Protein 2BL8 (pdb70)

Organism: Enterococcus faecium (NCBI:txid1352)

Structure (mmCIF, N/CA/C/O backbone):
data_2BL8
#
_entry.id   2BL8
#
_cell.length_a   116.330
_cell.length_b   42.370
_cell.length_c   66.240
_cell.angle_alpha   90.00
_cell.angle_beta   111.30
_cell.angle_gamma   90.00
#
_symmetry.space_group_name_H-M   'C 1 2 1'
#
loop_
_entity.id
_entity.type
_entity.pdbx_description
1 polymer 'ENTEROCINE A IMMUNITY PROTEIN'
2 non-polymer 'CITRATE ANION'
3 water water
#
loop_
_atom_site.group_PDB
_atom_site.id
_atom_site.type_symbol
_atom_site.label_atom_id
_atom_site.label_alt_id
_atom_site.label_comp_id
_atom_site.label_asym_id
_atom_site.label_entity_id
_atom_site.label_seq_id
_atom_site.pdbx_PDB_ins_code
_atom_site.Cartn_x
_atom_site.Cartn_y
_atom_site.Cartn_z
_atom_site.occupancy
_atom_site.B_iso_or_equiv
_atom_site.auth_seq_id
_atom_site.auth_comp_id
_atom_site.auth_asym_id
_atom_site.auth_atom_id
_atom_site.pdbx_PDB_model_num
ATOM 1 N N . ASN A 1 4 ? 36.080 11.662 1.066 1.00 31.86 4 ASN A N 1
ATOM 2 C CA . ASN A 1 4 ? 36.458 10.376 1.729 1.00 27.29 4 ASN A CA 1
ATOM 3 C C . ASN A 1 4 ? 37.145 10.644 3.068 1.00 25.67 4 ASN A C 1
ATOM 4 O O . ASN A 1 4 ? 38.183 11.306 3.118 1.00 23.06 4 ASN A O 1
ATOM 9 N N . ALA A 1 5 ? 36.561 10.125 4.147 1.00 24.14 5 ALA A N 1
ATOM 10 C CA . ALA A 1 5 ? 37.095 10.321 5.496 1.00 22.83 5 ALA A CA 1
ATOM 11 C C . ALA A 1 5 ? 38.548 9.880 5.664 1.00 22.16 5 ALA A C 1
ATOM 12 O O . ALA A 1 5 ? 39.373 10.638 6.183 1.00 21.57 5 ALA A O 1
ATOM 14 N N . LYS A 1 6 ? 38.866 8.660 5.240 1.00 20.54 6 LYS A N 1
ATOM 15 C CA . LYS A 1 6 ? 40.239 8.171 5.362 1.00 20.89 6 LYS A CA 1
ATOM 16 C C . LYS A 1 6 ? 41.214 9.127 4.689 1.00 18.25 6 LYS A C 1
ATOM 17 O O . LYS A 1 6 ? 42.298 9.396 5.209 1.00 18.22 6 LYS A O 1
ATOM 23 N N . GLN A 1 7 ? 40.830 9.626 3.522 1.00 18.97 7 GLN A N 1
ATOM 24 C CA . GLN A 1 7 ? 41.678 10.533 2.766 1.00 19.42 7 GLN A CA 1
ATOM 25 C C . GLN A 1 7 ? 41.948 11.826 3.521 1.00 17.31 7 GLN A C 1
ATOM 26 O O . GLN A 1 7 ? 43.089 12.278 3.602 1.00 16.82 7 GLN A O 1
ATOM 32 N N . ILE A 1 8 ? 40.896 12.418 4.074 1.00 17.46 8 ILE A N 1
ATOM 33 C CA . ILE A 1 8 ? 41.058 13.663 4.812 1.00 16.56 8 ILE A CA 1
ATOM 34 C C . ILE A 1 8 ? 41.911 13.470 6.063 1.00 16.31 8 ILE A C 1
ATOM 35 O O . ILE A 1 8 ? 42.790 14.280 6.347 1.00 17.18 8 ILE A O 1
ATOM 40 N N . VAL A 1 9 ? 41.666 12.391 6.800 1.00 16.61 9 VAL A N 1
ATOM 41 C CA . VAL A 1 9 ? 42.438 12.111 8.007 1.00 16.34 9 VAL A CA 1
ATOM 42 C C . VAL A 1 9 ? 43.899 11.896 7.639 1.00 16.24 9 VAL A C 1
ATOM 43 O O . VAL A 1 9 ? 44.797 12.421 8.298 1.00 16.42 9 VAL A O 1
ATOM 47 N N . HIS A 1 10 ? 44.128 11.117 6.585 1.00 16.79 10 HIS A N 1
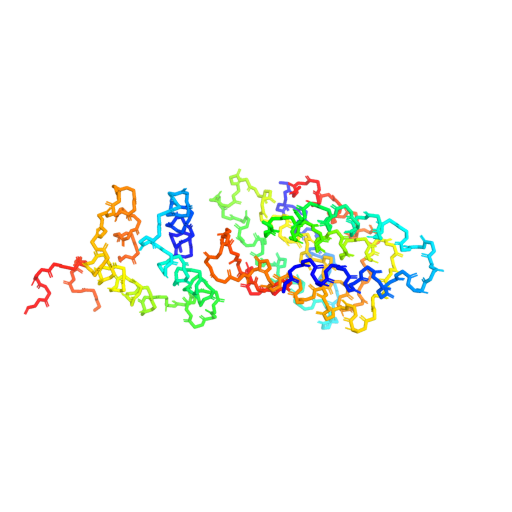ATOM 48 C CA . HIS A 1 10 ? 45.481 10.832 6.120 1.00 18.47 10 HIS A CA 1
ATOM 49 C C . HIS A 1 10 ? 46.168 12.135 5.721 1.00 18.29 10 HIS A C 1
ATOM 50 O O . HIS A 1 10 ? 47.321 12.369 6.078 1.00 18.52 10 HIS A O 1
ATOM 57 N N . GLU A 1 11 ? 45.454 12.989 4.996 1.00 17.18 11 GLU A N 1
ATOM 58 C CA . GLU A 1 11 ? 46.021 14.262 4.561 1.00 18.00 11 GLU A CA 1
ATOM 59 C C . GLU A 1 11 ? 46.312 15.205 5.726 1.00 18.03 11 GLU A C 1
ATOM 60 O O . GLU A 1 11 ? 47.336 15.888 5.736 1.00 17.93 11 GLU A O 1
ATOM 66 N N . LEU A 1 12 ? 45.419 15.237 6.708 1.00 17.95 12 LEU A N 1
ATOM 67 C CA . LEU A 1 12 ? 45.611 16.105 7.865 1.00 16.84 12 LEU A CA 1
ATOM 68 C C . LEU A 1 12 ? 46.812 15.603 8.669 1.00 17.89 12 LEU A C 1
ATOM 69 O O . LEU A 1 12 ? 47.642 16.393 9.124 1.00 18.84 12 LEU A O 1
ATOM 74 N N . TYR A 1 13 ? 46.911 14.286 8.821 1.00 17.87 13 TYR A N 1
ATOM 75 C CA . TYR A 1 13 ? 48.013 13.683 9.564 1.00 17.94 13 TYR A CA 1
ATOM 76 C C . TYR A 1 13 ? 49.345 14.039 8.913 1.00 18.03 13 TYR A C 1
ATOM 77 O O . TYR A 1 13 ? 50.266 14.516 9.576 1.00 19.07 13 TYR A O 1
ATOM 86 N N . ASN A 1 14 ? 49.441 13.791 7.610 1.00 18.79 14 ASN A N 1
ATOM 87 C CA . ASN A 1 14 ? 50.666 14.064 6.868 1.00 20.70 14 ASN A CA 1
ATOM 88 C C . ASN A 1 14 ? 51.061 15.529 6.874 1.00 20.62 14 ASN A C 1
ATOM 89 O O . ASN A 1 14 ? 52.240 15.855 7.001 1.00 21.34 14 ASN A O 1
ATOM 94 N N . ASP A 1 15 ? 50.084 16.420 6.744 1.00 19.87 15 ASP A N 1
ATOM 95 C CA . ASP A 1 15 ? 50.391 17.846 6.730 1.00 18.76 15 ASP A CA 1
ATOM 96 C C . ASP A 1 15 ? 50.970 18.302 8.067 1.00 19.05 15 ASP A C 1
ATOM 97 O O . ASP A 1 15 ? 51.917 19.087 8.111 1.00 21.61 15 ASP A O 1
ATOM 102 N N . ILE A 1 16 ? 50.393 17.807 9.155 1.00 18.84 16 ILE A N 1
ATOM 103 C CA . ILE A 1 16 ? 50.850 18.164 10.493 1.00 18.08 16 ILE A CA 1
ATOM 104 C C . ILE A 1 16 ? 52.179 17.491 10.824 1.00 20.14 16 ILE A C 1
ATOM 105 O O . ILE A 1 16 ? 53.079 18.115 11.397 1.00 20.37 16 ILE A O 1
ATOM 110 N N . SER A 1 17 ? 52.300 16.220 10.451 1.00 19.11 17 SER A N 1
ATOM 111 C CA . SER A 1 17 ? 53.501 15.444 10.733 1.00 21.87 17 SER A CA 1
ATOM 112 C C . SER A 1 17 ? 54.774 16.032 10.137 1.00 22.80 17 SER A C 1
ATOM 113 O O . SER A 1 17 ? 55.846 15.929 10.736 1.00 26.25 17 SER A O 1
ATOM 116 N N . ILE A 1 18 ? 54.661 16.636 8.959 1.00 23.81 18 ILE A 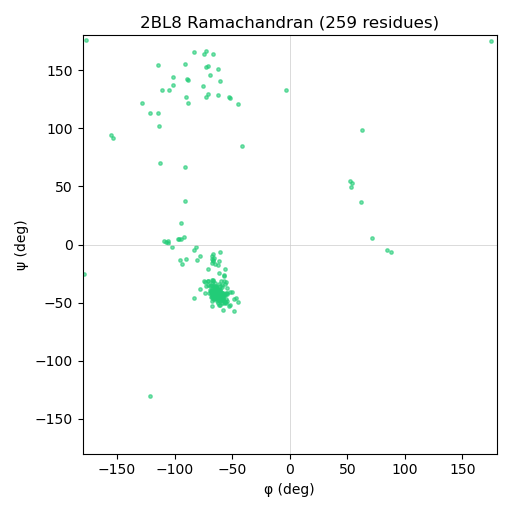N 1
ATOM 117 C CA . ILE A 1 18 ? 55.818 17.230 8.291 1.00 28.08 18 ILE A CA 1
ATOM 118 C C . ILE A 1 18 ? 56.452 18.312 9.154 1.00 29.97 18 ILE A C 1
ATOM 119 O O . ILE A 1 18 ? 57.664 18.532 9.101 1.00 30.11 18 ILE A O 1
ATOM 124 N N . SER A 1 19 ? 55.626 18.987 9.946 1.00 31.86 19 SER A N 1
ATOM 125 C CA . SER A 1 19 ? 56.103 20.034 10.837 1.00 35.54 19 SER A CA 1
ATOM 126 C C . SER A 1 19 ? 56.428 19.392 12.176 1.00 36.95 19 SER A C 1
ATOM 127 O O . SER A 1 19 ? 55.764 19.653 13.179 1.00 38.39 19 SER A O 1
ATOM 130 N N . LYS A 1 20 ? 57.449 18.540 12.168 1.00 37.89 20 LYS A N 1
ATOM 131 C CA . LYS A 1 20 ? 57.899 17.822 13.354 1.00 38.55 20 LYS A CA 1
ATOM 132 C C . LYS A 1 20 ? 57.909 18.693 14.605 1.00 38.49 20 LYS A C 1
ATOM 133 O O . LYS A 1 20 ? 58.937 19.259 14.974 1.00 38.44 20 LYS A O 1
ATOM 139 N N . ASP A 1 21 ? 56.754 18.784 15.257 1.00 38.16 21 ASP A N 1
ATOM 140 C CA . ASP A 1 21 ? 56.598 19.578 16.470 1.00 38.11 21 ASP A CA 1
ATOM 141 C C . ASP A 1 21 ? 55.954 18.696 17.539 1.00 38.31 21 ASP A C 1
ATOM 142 O O . ASP A 1 21 ? 54.855 18.175 17.344 1.00 38.37 21 ASP A O 1
ATOM 147 N N . PRO A 1 22 ? 56.625 18.525 18.688 1.00 38.31 22 PRO A N 1
ATOM 148 C CA . PRO A 1 22 ? 56.108 17.698 19.784 1.00 37.89 22 PRO A CA 1
ATOM 149 C C . PRO A 1 22 ? 54.733 18.098 20.319 1.00 37.08 22 PRO A C 1
ATOM 150 O O . PRO A 1 22 ? 54.007 17.259 20.853 1.00 37.80 22 PRO A O 1
ATOM 154 N N . LYS A 1 23 ? 54.373 19.369 20.177 1.00 35.52 23 LYS A N 1
ATOM 155 C CA . LYS A 1 23 ? 53.081 19.842 20.668 1.00 34.63 23 LYS A CA 1
ATOM 156 C C . LYS A 1 23 ? 51.915 19.253 19.873 1.00 33.37 23 LYS A C 1
ATOM 157 O O . LYS A 1 23 ? 50.754 19.398 20.257 1.00 31.92 23 LYS A O 1
ATOM 163 N N . TYR A 1 24 ? 52.233 18.594 18.764 1.00 31.61 24 TYR A N 1
ATOM 164 C CA . TYR A 1 24 ? 51.220 17.972 17.913 1.00 30.66 24 TYR A CA 1
ATOM 165 C C . TYR A 1 24 ? 51.267 16.452 18.042 1.00 29.68 24 TYR A C 1
ATOM 166 O O . TYR A 1 24 ? 50.522 15.746 17.368 1.00 27.52 24 TYR A O 1
ATOM 175 N N . SER A 1 25 ? 52.145 15.952 18.907 1.00 27.98 25 SER A N 1
ATOM 176 C CA . SER A 1 25 ? 52.296 14.512 19.099 1.00 28.56 25 SER A CA 1
ATOM 177 C C . SER A 1 25 ? 50.994 13.805 19.457 1.00 27.50 25 SER A C 1
ATOM 178 O O . SER A 1 25 ? 50.672 12.765 18.884 1.00 27.49 25 SER A O 1
ATOM 181 N N . ASP A 1 26 ? 50.251 14.364 20.408 1.00 26.39 26 ASP A N 1
ATOM 182 C CA . ASP A 1 26 ? 48.993 13.764 20.830 1.00 26.72 26 ASP A CA 1
ATOM 183 C C . ASP A 1 26 ? 47.977 13.752 19.696 1.00 24.53 26 ASP A C 1
ATOM 184 O O . ASP A 1 26 ? 47.293 12.753 19.476 1.00 24.00 26 ASP A O 1
ATOM 189 N N . ILE A 1 27 ? 47.885 14.869 18.982 1.00 20.67 27 ILE A N 1
ATOM 190 C CA . ILE A 1 27 ? 46.960 14.996 17.861 1.00 18.92 27 ILE A CA 1
ATOM 191 C C . ILE A 1 27 ? 47.264 13.960 16.779 1.00 19.38 27 ILE A C 1
ATOM 192 O O . ILE A 1 27 ? 46.353 13.347 16.222 1.00 19.40 27 ILE A O 1
ATOM 197 N N . LEU A 1 28 ? 48.543 13.759 16.482 1.00 18.73 28 LEU A N 1
ATOM 198 C CA . LEU A 1 28 ? 48.925 12.786 15.465 1.00 18.18 28 LEU A CA 1
ATOM 199 C C . LEU A 1 28 ? 48.557 11.371 15.910 1.00 19.61 28 LEU A C 1
ATOM 200 O O . LEU A 1 28 ? 48.114 10.552 15.104 1.00 19.59 28 LEU A O 1
ATOM 205 N N . GLU A 1 29 ? 48.739 11.089 17.196 1.00 19.63 29 GLU A N 1
ATOM 206 C CA . GLU A 1 29 ? 48.422 9.774 17.738 1.00 21.40 29 GLU A CA 1
ATOM 207 C C . GLU A 1 29 ? 46.932 9.489 17.583 1.00 21.30 29 GLU A C 1
ATOM 208 O O . GLU A 1 29 ? 46.533 8.386 17.207 1.00 20.57 29 GLU A O 1
ATOM 214 N N . VAL A 1 30 ? 46.110 10.492 17.872 1.00 19.79 30 VAL A N 1
ATOM 215 C CA . VAL A 1 30 ? 44.667 10.340 17.752 1.00 19.10 30 VAL A CA 1
ATOM 216 C C . VAL A 1 30 ? 44.268 10.161 16.290 1.00 18.40 30 VAL A C 1
ATOM 217 O O . VAL A 1 30 ? 43.444 9.307 15.965 1.00 19.14 30 VAL A O 1
ATOM 221 N N . LEU A 1 31 ? 44.849 10.965 15.406 1.00 16.80 31 LEU A N 1
ATOM 222 C CA . LEU A 1 31 ? 44.540 10.847 13.987 1.00 14.92 31 LEU A CA 1
ATOM 223 C C . LEU A 1 31 ? 44.889 9.443 13.505 1.00 17.68 31 LEU A C 1
ATOM 224 O O . LEU A 1 31 ? 44.141 8.835 12.736 1.00 16.83 31 LEU A O 1
ATOM 229 N N . GLN A 1 32 ? 46.026 8.932 13.967 1.00 16.89 32 GLN A N 1
ATOM 230 C CA . GLN A 1 32 ? 46.469 7.599 13.588 1.00 18.28 32 GLN A CA 1
ATOM 231 C C . GLN A 1 32 ? 45.423 6.569 13.991 1.00 19.03 32 GLN A C 1
ATOM 232 O O . GLN A 1 32 ? 45.015 5.738 13.182 1.00 20.35 32 GLN A O 1
ATOM 238 N N . LYS A 1 33 ? 44.999 6.640 15.250 1.00 18.74 33 LYS A N 1
ATOM 239 C CA . LYS A 1 33 ? 44.005 5.729 15.805 1.00 20.89 33 LYS A CA 1
ATOM 240 C C . LYS A 1 33 ? 42.699 5.770 15.020 1.00 21.45 33 LYS A C 1
ATOM 241 O O . LYS A 1 33 ? 42.101 4.731 14.737 1.00 20.77 33 LYS A O 1
ATOM 247 N N . VAL A 1 34 ? 42.255 6.974 14.675 1.00 18.53 34 VAL A N 1
ATOM 248 C CA . VAL A 1 34 ? 41.016 7.140 13.923 1.00 18.33 34 VAL A CA 1
ATOM 249 C C . VAL A 1 34 ? 41.130 6.531 12.525 1.00 18.34 34 VAL A C 1
ATOM 250 O O . VAL A 1 34 ? 40.207 5.861 12.055 1.00 18.07 34 VAL A O 1
ATOM 254 N N . TYR A 1 35 ? 42.266 6.762 11.872 1.00 17.24 35 TYR A N 1
ATOM 255 C CA . TYR A 1 35 ? 42.511 6.241 10.529 1.00 19.84 35 TYR A CA 1
ATOM 256 C C . TYR A 1 35 ? 42.353 4.726 10.500 1.00 20.31 35 TYR A C 1
ATOM 257 O O . TYR A 1 35 ? 41.664 4.182 9.637 1.00 20.95 35 TYR A O 1
ATOM 266 N N . LEU A 1 36 ? 43.006 4.050 11.439 1.00 22.05 36 LEU A N 1
ATOM 267 C CA . LEU A 1 36 ? 42.928 2.595 11.517 1.00 23.08 36 LEU A CA 1
ATOM 268 C C . LEU A 1 36 ? 41.481 2.127 11.685 1.00 24.61 36 LEU A C 1
ATOM 269 O O . LEU A 1 36 ? 41.060 1.152 11.055 1.00 23.34 36 LEU A O 1
ATOM 274 N N . LYS A 1 37 ? 40.718 2.821 12.527 1.00 23.36 37 LYS A N 1
ATOM 275 C CA . LYS A 1 37 ? 39.319 2.462 12.745 1.00 25.09 37 LYS A CA 1
ATOM 276 C C . LYS A 1 37 ? 38.488 2.633 11.479 1.00 25.62 37 LYS A C 1
ATOM 277 O O . LYS A 1 37 ? 37.603 1.823 11.197 1.00 27.19 37 LYS A O 1
ATOM 283 N N . LEU A 1 38 ? 38.775 3.686 10.719 1.00 23.62 38 LEU A N 1
ATOM 284 C CA . LEU A 1 38 ? 38.047 3.962 9.485 1.00 25.28 38 LEU A CA 1
ATOM 285 C C . LEU A 1 38 ? 38.293 2.914 8.400 1.00 26.34 38 LEU A C 1
ATOM 286 O O . LEU A 1 38 ? 37.579 2.875 7.402 1.00 27.69 38 LEU A O 1
ATOM 291 N N . GLU A 1 39 ? 39.302 2.070 8.593 1.00 27.10 39 GLU A N 1
ATOM 292 C CA . GLU A 1 39 ? 39.605 1.026 7.616 1.00 29.08 39 GLU A CA 1
ATOM 293 C C . GLU A 1 39 ? 38.858 -0.262 7.952 1.00 30.72 39 GLU A C 1
ATOM 294 O O . GLU A 1 39 ? 38.977 -1.262 7.240 1.00 32.11 39 GLU A O 1
ATOM 300 N N . PRO A 1 47 ? 30.767 5.769 10.996 1.00 28.12 47 PRO A N 1
ATOM 301 C CA . PRO A 1 47 ? 31.938 6.651 10.983 1.00 26.26 47 PRO A CA 1
ATOM 302 C C . PRO A 1 47 ? 31.631 8.079 11.421 1.00 24.59 47 PRO A C 1
ATOM 303 O O . PRO A 1 47 ? 32.518 8.789 11.890 1.00 24.38 47 PRO A O 1
ATOM 307 N N . SER A 1 48 ? 30.381 8.504 11.263 1.00 21.90 48 SER A N 1
ATOM 308 C CA . SER A 1 48 ? 30.009 9.865 11.645 1.00 19.22 48 SER A CA 1
ATOM 309 C C . SER A 1 48 ? 30.278 10.152 13.118 1.00 19.07 48 SER A C 1
ATOM 310 O O . SER A 1 48 ? 30.807 11.205 13.462 1.00 18.78 48 SER A O 1
ATOM 313 N N . PRO A 1 49 ? 29.910 9.219 14.013 1.00 18.93 49 PRO A N 1
ATOM 314 C CA . PRO A 1 49 ? 30.146 9.437 15.444 1.00 18.65 49 PRO A CA 1
ATOM 315 C C . PRO A 1 49 ? 31.636 9.583 15.758 1.00 18.18 49 PRO A C 1
ATOM 316 O O . PRO A 1 49 ? 32.040 10.439 16.553 1.00 18.47 49 PRO A O 1
ATOM 320 N N . LEU A 1 50 ? 32.448 8.744 15.125 1.00 16.81 50 LEU A N 1
ATOM 321 C CA . LEU A 1 50 ? 33.887 8.770 15.341 1.00 16.62 50 LEU A CA 1
ATOM 322 C C . LEU A 1 50 ? 34.456 10.088 14.839 1.00 16.58 50 LEU A C 1
ATOM 323 O O . LEU A 1 50 ? 35.274 10.718 15.507 1.00 16.58 50 LEU A O 1
ATOM 328 N N . ILE A 1 51 ? 34.013 10.493 13.657 1.00 16.22 51 ILE A N 1
ATOM 329 C CA . ILE A 1 51 ? 34.470 11.740 13.062 1.00 15.64 51 ILE A CA 1
ATOM 330 C C . ILE A 1 51 ? 34.150 12.918 13.975 1.00 14.00 51 ILE A C 1
ATOM 331 O O . ILE A 1 51 ? 35.002 13.775 14.209 1.00 15.17 51 ILE A O 1
ATOM 336 N N . ASN A 1 52 ? 32.929 12.964 14.500 1.00 14.75 52 ASN A N 1
ATOM 337 C CA . ASN A 1 52 ? 32.559 14.076 15.365 1.00 14.94 52 ASN A CA 1
ATOM 338 C C . ASN A 1 52 ? 33.373 14.098 16.652 1.00 16.11 52 ASN A C 1
ATOM 339 O O . ASN A 1 52 ? 33.757 15.168 17.130 1.00 16.00 52 ASN A O 1
ATOM 344 N N . ARG A 1 53 ? 33.639 12.924 17.219 1.00 16.54 53 ARG A N 1
ATOM 345 C CA . ARG A 1 53 ? 34.440 12.853 18.433 1.00 16.93 53 ARG A CA 1
ATOM 346 C C . ARG A 1 53 ? 35.832 13.404 18.134 1.00 15.46 53 ARG A C 1
ATOM 347 O O . ARG A 1 53 ? 36.440 14.084 18.965 1.00 16.11 53 ARG A O 1
ATOM 355 N N . LEU A 1 54 ? 36.329 13.105 16.941 1.00 14.45 54 LEU A N 1
ATOM 356 C CA . LEU A 1 54 ? 37.648 13.564 16.531 1.00 13.25 54 LEU A CA 1
ATOM 357 C C . LEU A 1 54 ? 37.683 15.079 16.408 1.00 13.61 54 LEU A C 1
ATOM 358 O O . LEU A 1 54 ? 38.613 15.725 16.894 1.00 14.58 54 LEU A O 1
ATOM 363 N N . VAL A 1 55 ? 36.669 15.649 15.767 1.00 13.12 55 VAL A N 1
ATOM 364 C CA . VAL A 1 55 ? 36.627 17.100 15.594 1.00 13.73 55 VAL A CA 1
ATOM 365 C C . VAL A 1 55 ? 36.512 17.798 16.950 1.00 13.99 55 VAL A C 1
ATOM 366 O O . VAL A 1 55 ? 37.181 18.806 17.195 1.00 14.69 55 VAL A O 1
ATOM 370 N N . ASN A 1 56 ? 35.676 17.261 17.835 1.00 13.67 56 ASN A N 1
ATOM 371 C CA . ASN A 1 56 ? 35.528 17.826 19.182 1.00 14.32 56 ASN A CA 1
ATOM 372 C C . ASN A 1 56 ? 36.917 17.903 19.825 1.00 13.94 56 ASN A C 1
ATOM 373 O O . ASN A 1 56 ? 37.305 18.921 20.404 1.00 14.47 56 ASN A O 1
ATOM 378 N N . TYR A 1 57 ? 37.648 16.796 19.744 1.00 13.33 57 TYR A N 1
ATOM 379 C CA . TYR A 1 57 ? 38.985 16.703 20.318 1.00 15.81 57 TYR A CA 1
ATOM 380 C C . TYR A 1 57 ? 39.964 17.715 19.718 1.00 15.78 57 TYR A C 1
ATOM 381 O O . TYR A 1 57 ? 40.715 18.374 20.441 1.00 16.04 57 TYR A O 1
ATOM 390 N N . LEU A 1 58 ? 39.954 17.842 18.396 1.00 14.62 58 LEU A N 1
ATOM 391 C CA . LEU A 1 58 ? 40.873 18.759 17.735 1.00 13.55 58 LEU A CA 1
ATOM 392 C C . LEU A 1 58 ? 40.710 20.198 18.216 1.00 14.40 58 LEU A C 1
ATOM 393 O O . LEU A 1 58 ? 41.697 20.865 18.533 1.00 15.74 58 LEU A O 1
ATOM 398 N N . TYR A 1 59 ? 39.476 20.679 18.284 1.00 14.59 59 TYR A N 1
ATOM 399 C CA . TYR A 1 59 ? 39.259 22.053 18.726 1.00 14.94 59 TYR A CA 1
ATOM 400 C C . TYR A 1 59 ? 39.491 22.225 20.218 1.00 16.55 59 TYR A C 1
ATOM 401 O O . TYR A 1 59 ? 39.984 23.263 20.656 1.00 17.23 59 TYR A O 1
ATOM 410 N N . PHE A 1 60 ? 39.137 21.211 21.001 1.00 16.85 60 PHE A N 1
ATOM 411 C CA . PHE A 1 60 ? 39.351 21.284 22.437 1.00 18.22 60 PHE A CA 1
ATOM 412 C C . PHE A 1 60 ? 40.852 21.322 22.716 1.00 19.69 60 PHE A C 1
ATOM 413 O O . PHE A 1 60 ? 41.335 22.138 23.502 1.00 18.88 60 PHE A O 1
ATOM 421 N N . THR A 1 61 ? 41.584 20.425 22.067 1.00 18.66 61 THR A N 1
ATOM 422 C CA . THR A 1 61 ? 43.026 20.337 22.249 1.00 20.38 61 THR A CA 1
ATOM 423 C C . THR A 1 61 ? 43.714 21.619 21.800 1.00 21.58 61 THR A C 1
ATOM 424 O O . THR A 1 61 ? 44.629 22.102 22.458 1.00 21.59 61 THR A O 1
ATOM 428 N N . ALA A 1 62 ? 43.265 22.157 20.673 1.00 20.87 62 ALA A N 1
ATOM 429 C CA . ALA A 1 62 ? 43.830 23.381 20.123 1.00 22.01 62 ALA A CA 1
ATOM 430 C C . ALA A 1 62 ? 43.682 24.526 21.115 1.00 22.72 62 ALA A C 1
ATOM 431 O O . ALA A 1 62 ? 44.617 25.292 21.334 1.00 23.45 62 ALA A O 1
ATOM 433 N N . TYR A 1 63 ? 42.507 24.638 21.721 1.00 24.02 63 TYR A N 1
ATOM 434 C CA . TYR A 1 63 ? 42.271 25.703 22.686 1.00 26.07 63 TYR A CA 1
ATOM 435 C C . TYR A 1 63 ? 43.103 25.512 23.952 1.00 27.55 63 TYR A C 1
ATOM 436 O O . TYR A 1 63 ? 43.820 26.414 24.383 1.00 28.86 63 TYR A O 1
ATOM 445 N N . THR A 1 64 ? 43.001 24.328 24.544 1.00 27.73 64 THR A N 1
ATOM 446 C CA . THR A 1 64 ? 43.722 24.017 25.770 1.00 28.59 64 THR A CA 1
ATOM 447 C C . THR A 1 64 ? 45.240 24.112 25.635 1.00 29.00 64 THR A C 1
ATOM 448 O O . THR A 1 64 ? 45.920 24.579 26.552 1.00 29.61 64 THR A O 1
ATOM 452 N N . ASN A 1 65 ? 45.769 23.670 24.499 1.00 28.98 65 ASN A N 1
ATOM 453 C CA . ASN A 1 65 ? 47.209 23.704 24.263 1.00 30.12 65 ASN A CA 1
ATOM 454 C C . ASN A 1 65 ? 47.641 24.962 23.514 1.00 29.05 65 ASN A C 1
ATOM 455 O O . ASN A 1 65 ? 48.811 25.110 23.163 1.00 30.24 65 ASN A O 1
ATOM 460 N N . LYS A 1 66 ? 46.692 25.861 23.273 1.00 28.14 66 LYS A N 1
ATOM 461 C CA . LYS A 1 66 ? 46.965 27.110 22.570 1.00 29.37 66 LYS A CA 1
ATOM 462 C C . LYS A 1 66 ? 47.662 26.878 21.229 1.00 28.92 66 LYS A C 1
ATOM 463 O O . LYS A 1 66 ? 48.670 27.515 20.910 1.00 29.69 66 LYS A O 1
ATOM 469 N N . ILE A 1 67 ? 47.098 25.960 20.449 1.00 28.08 67 ILE A N 1
ATOM 470 C CA . ILE A 1 67 ? 47.610 25.594 19.129 1.00 27.38 67 ILE A CA 1
ATOM 471 C C . ILE A 1 67 ? 46.782 26.255 18.033 1.00 25.99 67 ILE A C 1
ATOM 472 O O . ILE A 1 67 ? 45.567 26.392 18.166 1.00 25.48 67 ILE A O 1
ATOM 477 N N . ARG A 1 68 ? 47.439 26.649 16.946 1.00 25.66 68 ARG A N 1
ATOM 478 C CA . ARG A 1 68 ? 46.747 27.280 15.827 1.00 25.09 68 ARG A CA 1
ATOM 479 C C . ARG A 1 68 ? 46.964 26.480 14.549 1.00 25.34 68 ARG A C 1
ATOM 480 O O . ARG A 1 68 ? 48.084 26.390 14.048 1.00 26.44 68 ARG A O 1
ATOM 488 N N . PHE A 1 69 ? 45.893 25.891 14.031 1.00 21.88 69 PHE A N 1
ATOM 489 C CA . PHE A 1 69 ? 45.973 25.126 12.793 1.00 19.48 69 PHE A CA 1
ATOM 490 C C . PHE A 1 69 ? 46.141 26.119 11.650 1.00 18.69 69 PHE A C 1
ATOM 491 O O . PHE A 1 69 ? 45.712 27.267 11.752 1.00 19.04 69 PHE A O 1
ATOM 499 N N . THR A 1 70 ? 46.766 25.685 10.562 1.00 18.62 70 THR A N 1
ATOM 500 C CA . THR A 1 70 ? 46.935 26.571 9.417 1.00 18.51 70 THR A CA 1
ATOM 501 C C . THR A 1 70 ? 45.576 26.680 8.736 1.00 18.32 70 THR A C 1
ATOM 502 O O . THR A 1 70 ? 44.685 25.867 8.988 1.00 16.66 70 THR A O 1
ATOM 506 N N . GLU A 1 71 ? 45.415 27.684 7.881 1.00 17.89 71 GLU A N 1
ATOM 507 C CA . GLU A 1 71 ? 44.155 27.879 7.169 1.00 19.24 71 GLU A CA 1
ATOM 508 C C . GLU A 1 71 ? 43.765 26.602 6.420 1.00 16.95 71 GLU A C 1
ATOM 509 O O . GLU A 1 71 ? 42.601 26.200 6.418 1.00 15.21 71 GLU A O 1
ATOM 515 N N . TYR A 1 72 ? 44.748 25.965 5.794 1.00 15.44 72 TYR A N 1
ATOM 516 C CA . TYR A 1 72 ? 44.513 24.737 5.044 1.00 14.82 72 TYR A CA 1
ATOM 517 C C . TYR A 1 72 ? 44.083 23.588 5.958 1.00 15.06 72 TYR A C 1
ATOM 518 O O . TYR A 1 72 ? 43.165 22.836 5.628 1.00 13.71 72 TYR A O 1
ATOM 527 N N . GLN A 1 73 ? 44.748 23.451 7.102 1.00 14.44 73 GLN A N 1
ATOM 528 C CA . GLN A 1 73 ? 44.400 22.400 8.055 1.00 14.52 73 GLN A CA 1
ATOM 529 C C . GLN A 1 73 ? 42.973 22.612 8.568 1.00 14.81 73 GLN A C 1
ATOM 530 O O . GLN A 1 73 ? 42.225 21.650 8.746 1.00 14.64 73 GLN A O 1
ATOM 536 N N . GLU A 1 74 ? 42.597 23.872 8.791 1.00 15.00 74 GLU A N 1
ATOM 537 C CA . GLU A 1 74 ? 41.254 24.214 9.259 1.00 15.43 74 GLU A CA 1
ATOM 538 C C . GLU A 1 74 ? 40.234 23.798 8.216 1.00 15.17 74 GLU A C 1
ATOM 539 O O . GLU A 1 74 ? 39.139 23.330 8.547 1.00 16.30 74 GLU A O 1
ATOM 545 N N . GLU A 1 75 ? 40.601 23.979 6.952 1.00 14.71 75 GLU A N 1
ATOM 546 C CA . GLU A 1 75 ? 39.745 23.612 5.838 1.00 14.46 75 GLU A CA 1
ATOM 547 C C . GLU A 1 75 ? 39.572 22.096 5.768 1.00 13.19 75 GLU A C 1
ATOM 548 O O . GLU A 1 75 ? 38.477 21.604 5.489 1.00 13.68 75 GLU A O 1
ATOM 554 N N . LEU A 1 76 ? 40.641 21.353 6.034 1.00 12.81 76 LEU A N 1
ATOM 555 C CA . LEU A 1 76 ? 40.543 19.900 6.033 1.00 11.23 76 LEU A CA 1
ATOM 556 C C . LEU A 1 76 ? 39.623 19.454 7.172 1.00 12.65 76 LEU A C 1
ATOM 557 O O . LEU A 1 76 ? 38.795 18.565 6.992 1.00 12.77 76 LEU A O 1
ATOM 562 N N . ILE A 1 77 ? 39.758 20.072 8.341 1.00 12.31 77 ILE A N 1
ATOM 563 C CA . ILE A 1 77 ? 38.909 19.689 9.468 1.00 13.48 77 ILE A CA 1
ATOM 564 C C . ILE A 1 77 ? 37.446 19.972 9.128 1.00 13.51 77 ILE A C 1
ATOM 565 O O . ILE A 1 77 ? 36.560 19.189 9.463 1.00 13.50 77 ILE A O 1
ATOM 570 N N . ARG A 1 78 ? 37.201 21.086 8.446 1.00 14.33 78 ARG A N 1
ATOM 571 C CA . ARG A 1 78 ? 35.844 21.454 8.039 1.00 16.48 78 ARG A CA 1
ATOM 572 C C . ARG A 1 78 ? 35.268 20.400 7.096 1.00 15.34 78 ARG A C 1
ATOM 573 O O . ARG A 1 78 ? 34.120 19.975 7.245 1.00 14.17 78 ARG A O 1
ATOM 581 N N . ASN A 1 79 ? 36.071 19.980 6.123 1.00 16.37 79 ASN A N 1
ATOM 582 C CA . ASN A 1 79 ? 35.636 18.982 5.159 1.00 16.63 79 ASN A CA 1
ATOM 583 C C . ASN A 1 79 ? 35.361 17.639 5.831 1.00 16.30 79 ASN A C 1
ATOM 584 O O . ASN A 1 79 ? 34.416 16.939 5.457 1.00 15.96 79 ASN A O 1
ATOM 589 N N . LEU A 1 80 ? 36.165 17.287 6.832 1.00 15.05 80 LEU A N 1
ATOM 590 C CA . LEU A 1 80 ? 35.965 16.027 7.542 1.00 16.55 80 LEU A CA 1
ATOM 591 C C . LEU A 1 80 ? 34.596 16.017 8.224 1.00 16.04 80 LEU A C 1
ATOM 592 O O . LEU A 1 80 ? 33.851 15.042 8.137 1.00 14.47 80 LEU A O 1
ATOM 597 N N . SER A 1 81 ? 34.254 17.109 8.896 1.00 15.89 81 SER A N 1
ATOM 598 C CA . SER A 1 81 ? 32.964 17.172 9.554 1.00 15.93 81 SER A CA 1
ATOM 599 C C . SER A 1 81 ? 31.831 17.118 8.530 1.00 15.84 81 SER A C 1
ATOM 600 O O . SER A 1 81 ? 30.780 16.527 8.790 1.00 15.98 81 SER A O 1
ATOM 603 N N . GLU A 1 82 ? 32.038 17.738 7.371 1.00 14.13 82 GLU A N 1
ATOM 604 C CA . GLU A 1 82 ? 31.007 17.731 6.332 1.00 15.93 82 GLU A CA 1
ATOM 605 C C . GLU A 1 82 ? 30.703 16.297 5.907 1.00 15.39 82 GLU A C 1
ATOM 606 O O . GLU A 1 82 ? 29.546 15.945 5.649 1.00 15.41 82 GLU A O 1
ATOM 612 N N . ILE A 1 83 ? 31.740 15.469 5.839 1.00 14.06 83 ILE A N 1
ATOM 613 C CA . ILE A 1 83 ? 31.559 14.068 5.472 1.00 15.93 83 ILE A CA 1
ATOM 614 C C . ILE A 1 83 ? 30.748 13.365 6.551 1.00 16.78 83 ILE A C 1
ATOM 615 O O . ILE A 1 83 ? 29.865 12.561 6.252 1.00 17.69 83 ILE A O 1
ATOM 620 N N . GLY A 1 84 ? 31.054 13.675 7.806 1.00 16.89 84 GLY A N 1
ATOM 621 C CA . GLY A 1 84 ? 30.347 13.066 8.914 1.00 17.45 84 GLY A CA 1
ATOM 622 C C . GLY A 1 84 ? 28.905 13.522 8.976 1.00 18.11 84 GLY A C 1
ATOM 623 O O . GLY A 1 84 ? 28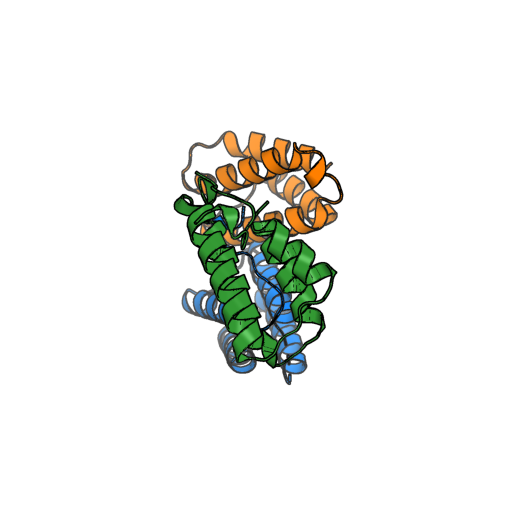.027 12.780 9.415 1.00 22.18 84 GLY A O 1
ATOM 624 N N . ARG A 1 85 ? 28.661 14.748 8.528 1.00 15.72 85 ARG A N 1
ATOM 625 C CA . ARG A 1 85 ? 27.321 15.314 8.543 1.00 15.14 85 ARG A CA 1
ATOM 626 C C . ARG A 1 85 ? 26.767 15.509 7.147 1.00 16.44 85 ARG A C 1
ATOM 627 O O . ARG A 1 85 ? 26.636 16.639 6.665 1.00 16.95 85 ARG A O 1
ATOM 635 N N . THR A 1 86 ? 26.468 14.386 6.500 1.00 18.08 86 THR A N 1
ATOM 636 C CA . THR A 1 86 ? 25.897 14.379 5.160 1.00 18.76 86 THR A CA 1
ATOM 637 C C . THR A 1 86 ? 24.470 13.873 5.327 1.00 17.63 86 THR A C 1
ATOM 638 O O . THR A 1 86 ? 24.232 12.868 5.997 1.00 17.04 86 THR A O 1
ATOM 642 N N . ALA A 1 87 ? 23.530 14.573 4.707 1.00 18.20 87 ALA A N 1
ATOM 643 C CA . ALA A 1 87 ? 22.111 14.247 4.819 1.00 20.49 87 ALA A CA 1
ATOM 644 C C . ALA A 1 87 ? 21.698 12.780 4.694 1.00 22.23 87 ALA A C 1
ATOM 645 O O . ALA A 1 87 ? 21.952 12.126 3.678 1.00 22.94 87 ALA A O 1
ATOM 647 N N . GLY A 1 88 ? 21.057 12.284 5.749 1.00 22.64 88 GLY A N 1
ATOM 648 C CA . GLY A 1 88 ? 20.541 10.924 5.778 1.00 24.54 88 GLY A CA 1
ATOM 649 C C . GLY A 1 88 ? 21.474 9.734 5.882 1.00 27.49 88 GLY A C 1
ATOM 650 O O . GLY A 1 88 ? 21.008 8.597 5.813 1.00 28.90 88 GLY A O 1
ATOM 651 N N . ILE A 1 89 ? 22.771 9.964 6.063 1.00 28.63 89 ILE A N 1
ATOM 652 C CA . ILE A 1 89 ? 23.717 8.855 6.149 1.00 30.03 89 ILE A CA 1
ATOM 653 C C . ILE A 1 89 ? 23.825 8.208 7.529 1.00 29.83 89 ILE A C 1
ATOM 654 O O . ILE A 1 89 ? 23.813 6.982 7.647 1.00 31.82 89 ILE A O 1
ATOM 659 N N . ASN A 1 90 ? 23.929 9.028 8.568 1.00 28.71 90 ASN A N 1
ATOM 660 C CA . ASN A 1 90 ? 24.058 8.518 9.930 1.00 26.60 90 ASN A CA 1
ATOM 661 C C . ASN A 1 90 ? 22.922 9.029 10.813 1.00 25.62 90 ASN A C 1
ATOM 662 O O . ASN A 1 90 ? 21.746 8.930 10.455 1.00 24.39 90 ASN A O 1
ATOM 667 N N . GLY A 1 91 ? 23.281 9.555 11.976 1.00 23.65 91 GLY A N 1
ATOM 668 C CA . GLY A 1 91 ? 22.303 10.094 12.889 1.00 21.77 91 GLY A CA 1
ATOM 669 C C . GLY A 1 91 ? 22.002 11.502 12.433 1.00 20.24 91 GLY A C 1
ATOM 670 O O . GLY A 1 91 ? 22.732 12.068 11.617 1.00 20.97 91 GLY A O 1
ATOM 671 N N . LEU A 1 92 ? 20.929 12.072 12.956 1.00 17.68 92 LEU A N 1
ATOM 672 C CA . LEU A 1 92 ? 20.550 13.420 12.576 1.00 15.25 92 LEU A CA 1
ATOM 673 C C . LEU A 1 92 ? 21.457 14.448 13.238 1.00 16.35 92 LEU A C 1
ATOM 674 O O . LEU A 1 92 ? 21.788 14.325 14.422 1.00 15.92 92 LEU A O 1
ATOM 679 N N . TYR A 1 93 ? 21.881 15.445 12.461 1.00 13.60 93 TYR A N 1
ATOM 680 C CA . TYR A 1 93 ? 22.724 16.521 12.978 1.00 13.92 93 TYR A CA 1
ATOM 681 C C . TYR A 1 93 ? 21.907 17.807 12.886 1.00 14.10 93 TYR A C 1
ATOM 682 O O . TYR A 1 93 ? 20.992 17.920 12.057 1.00 13.91 93 TYR A O 1
ATOM 691 N N . ARG A 1 94 ? 22.234 18.777 13.733 1.00 14.75 94 ARG A N 1
ATOM 692 C CA . ARG A 1 94 ? 21.468 20.018 13.776 1.00 14.02 94 ARG A CA 1
ATOM 693 C C . ARG A 1 94 ? 21.992 21.187 12.959 1.00 13.71 94 ARG A C 1
ATOM 694 O O . ARG A 1 94 ? 21.271 22.160 12.747 1.00 15.06 94 ARG A O 1
ATOM 702 N N . ALA A 1 95 ? 23.232 21.095 12.494 1.00 13.34 95 ALA A N 1
ATOM 703 C CA . ALA A 1 95 ? 23.817 22.167 11.695 1.00 13.82 95 ALA A CA 1
ATOM 704 C C . ALA A 1 95 ? 25.203 21.754 11.252 1.00 13.49 95 ALA A C 1
ATOM 705 O O . ALA A 1 95 ? 25.681 20.678 11.617 1.00 13.99 95 ALA A O 1
ATOM 707 N N . ASP A 1 96 ? 25.843 22.599 10.446 1.00 14.53 96 ASP A N 1
ATOM 708 C CA . ASP A 1 96 ? 27.207 22.324 10.030 1.00 14.96 96 ASP A CA 1
ATOM 709 C C . ASP A 1 96 ? 27.991 22.546 11.317 1.00 13.87 96 ASP A C 1
ATOM 710 O O . ASP A 1 96 ? 27.560 23.313 12.178 1.00 13.45 96 ASP A O 1
ATOM 715 N N . TYR A 1 97 ? 29.136 21.892 11.455 1.00 14.24 97 TYR A N 1
ATOM 716 C CA . TYR A 1 97 ? 29.919 22.034 12.676 1.00 13.17 97 TYR A CA 1
ATOM 717 C C . TYR A 1 97 ? 30.204 23.480 13.078 1.00 14.36 97 TYR A C 1
ATOM 718 O O . TYR A 1 97 ? 30.726 24.271 12.284 1.00 16.49 97 TYR A O 1
ATOM 727 N N . GLY A 1 98 ? 29.856 23.808 14.321 1.00 13.85 98 GLY A N 1
ATOM 728 C CA . GLY A 1 98 ? 30.098 25.136 14.855 1.00 15.57 98 GLY A CA 1
ATOM 729 C C . GLY A 1 98 ? 29.074 26.218 14.559 1.00 16.11 98 GLY A C 1
ATOM 730 O O . GLY A 1 98 ? 29.201 27.330 15.069 1.00 17.10 98 GLY A O 1
ATOM 731 N N . ASP A 1 99 ? 28.061 25.909 13.754 1.00 15.05 99 ASP A N 1
ATOM 732 C CA . ASP A 1 99 ? 27.043 26.895 13.396 1.00 16.35 99 ASP A CA 1
ATOM 733 C C . ASP A 1 99 ? 26.096 27.198 14.559 1.00 15.23 99 ASP A C 1
ATOM 734 O O . ASP A 1 99 ? 25.506 26.285 15.137 1.00 14.87 99 ASP A O 1
ATOM 739 N N . LYS A 1 100 ? 25.944 28.482 14.888 1.00 14.02 100 LYS A N 1
ATOM 740 C CA . LYS A 1 100 ? 25.069 28.893 15.986 1.00 14.68 100 LYS A CA 1
ATOM 741 C C . LYS A 1 100 ? 23.587 28.626 15.724 1.00 14.91 100 LYS A C 1
ATOM 742 O O . LYS A 1 100 ? 22.773 28.672 16.647 1.00 15.79 100 LYS A O 1
ATOM 748 N N . SER A 1 101 ? 23.238 28.343 14.472 1.00 14.43 101 SER A N 1
ATOM 749 C CA . SER A 1 101 ? 21.846 28.080 14.107 1.00 14.82 101 SER A CA 1
ATOM 750 C C . SER A 1 101 ? 21.247 26.860 14.812 1.00 14.90 101 SER A C 1
ATOM 751 O O . SER A 1 101 ? 20.034 26.672 14.810 1.00 15.21 101 SER A O 1
ATOM 754 N N . GLN A 1 102 ? 22.092 26.031 15.413 1.00 14.31 102 GLN A N 1
ATOM 755 C CA . GLN A 1 102 ? 21.599 24.843 16.110 1.00 13.46 102 GLN A CA 1
ATOM 756 C C . GLN A 1 102 ? 21.079 25.139 17.519 1.00 13.80 102 GLN A C 1
ATOM 757 O O . GLN A 1 102 ? 20.595 24.243 18.201 1.00 12.28 102 GLN A O 1
ATOM 763 N N . PHE A 1 103 ? 21.175 26.390 17.958 1.00 13.33 103 PHE A N 1
ATOM 764 C CA . PHE A 1 103 ? 20.704 26.751 19.297 1.00 13.59 103 PHE A CA 1
ATOM 765 C C . PHE A 1 103 ? 19.457 27.621 19.256 1.00 14.70 103 PHE A C 1
ATOM 766 O O . PHE A 1 103 ? 19.064 28.045 18.149 1.00 17.18 103 PHE A O 1
ATOM 775 N N . ASN B 1 4 ? 21.478 22.816 37.903 1.00 29.95 4 ASN B N 1
ATOM 776 C CA . ASN B 1 4 ? 22.959 22.956 37.938 1.00 27.23 4 ASN B CA 1
ATOM 777 C C . ASN B 1 4 ? 23.482 23.555 36.632 1.00 25.56 4 ASN B C 1
ATOM 778 O O . ASN B 1 4 ? 24.201 24.554 36.639 1.00 23.87 4 ASN B O 1
ATOM 783 N N . ALA B 1 5 ? 23.125 22.941 35.509 1.00 23.31 5 ALA B N 1
ATOM 784 C CA . ALA B 1 5 ? 23.564 23.441 34.211 1.00 20.67 5 ALA B CA 1
ATOM 785 C C . ALA B 1 5 ? 23.031 24.856 34.002 1.00 19.78 5 ALA B C 1
ATOM 786 O O . ALA B 1 5 ? 23.760 25.754 33.572 1.00 19.78 5 ALA B O 1
ATOM 788 N N . LYS B 1 6 ? 21.759 25.055 34.323 1.00 20.80 6 LYS B N 1
ATOM 789 C CA . LYS B 1 6 ? 21.143 26.365 34.153 1.00 20.89 6 LYS B CA 1
ATOM 790 C C . LYS B 1 6 ? 21.885 27.460 34.920 1.00 21.01 6 LYS B C 1
ATOM 791 O O . LYS B 1 6 ? 22.085 28.557 34.399 1.00 20.27 6 LYS B O 1
ATOM 797 N N . GLN B 1 7 ? 22.293 27.160 36.151 1.00 21.60 7 GLN B N 1
ATOM 798 C CA . GLN B 1 7 ? 23.011 28.123 36.982 1.00 22.36 7 GLN B CA 1
ATOM 799 C C . GLN B 1 7 ? 24.365 28.495 36.395 1.00 22.27 7 GLN B C 1
ATOM 800 O O . GLN B 1 7 ? 24.753 29.665 36.395 1.00 20.65 7 GLN B O 1
ATOM 806 N N . ILE B 1 8 ? 25.092 27.491 35.911 1.00 20.68 8 ILE B N 1
ATOM 807 C CA . ILE B 1 8 ? 26.407 27.714 35.330 1.00 20.91 8 ILE B CA 1
ATOM 808 C C . ILE B 1 8 ? 26.301 28.553 34.059 1.00 17.93 8 ILE B C 1
ATOM 809 O O . ILE B 1 8 ? 27.092 29.472 33.846 1.00 19.17 8 ILE B O 1
ATOM 814 N N . VAL B 1 9 ? 25.322 28.236 33.216 1.00 17.32 9 VAL B N 1
ATOM 815 C CA . VAL B 1 9 ? 25.132 28.978 31.976 1.00 16.38 9 VAL B CA 1
ATOM 816 C C . VAL B 1 9 ? 24.814 30.430 32.318 1.00 17.24 9 VAL B C 1
ATOM 817 O O . VAL B 1 9 ? 25.325 31.352 31.686 1.00 16.54 9 VAL B O 1
ATOM 821 N N . HIS B 1 10 ? 23.987 30.619 33.339 1.00 17.81 10 HIS B N 1
ATOM 822 C CA . HIS B 1 10 ? 23.601 31.956 33.782 1.00 19.03 10 HIS B CA 1
ATOM 823 C C . HIS B 1 10 ? 24.834 32.741 34.235 1.00 19.82 10 HIS B C 1
ATOM 824 O O . HIS B 1 10 ? 25.036 33.892 33.841 1.00 20.38 10 HIS B O 1
ATOM 831 N N . GLU B 1 11 ? 25.667 32.109 35.056 1.00 21.03 11 GLU B N 1
ATOM 832 C CA . GLU B 1 11 ? 26.873 32.753 35.555 1.00 23.46 11 GLU B CA 1
ATOM 833 C C . GLU B 1 11 ? 27.848 33.084 34.425 1.00 22.32 11 GLU B C 1
ATOM 834 O O . GLU B 1 11 ? 28.476 34.142 34.427 1.00 21.74 11 GLU B O 1
ATOM 840 N N . LEU B 1 12 ? 27.967 32.184 33.453 1.00 20.30 12 LEU B N 1
ATOM 841 C CA . LEU B 1 12 ? 28.870 32.412 32.332 1.00 19.43 12 LEU B CA 1
ATOM 842 C C . LEU B 1 12 ? 28.372 33.572 31.475 1.00 18.49 12 LEU B C 1
ATOM 843 O O . LEU B 1 12 ? 29.161 34.386 31.002 1.00 18.55 12 LEU B O 1
ATOM 848 N N . TYR B 1 13 ? 27.059 33.643 31.276 1.00 17.53 13 TYR B N 1
ATOM 849 C CA . TYR B 1 13 ? 26.474 34.719 30.489 1.00 16.88 13 TYR B CA 1
ATOM 850 C C . TYR B 1 13 ? 26.722 36.063 31.169 1.00 17.82 13 TYR B C 1
ATOM 851 O O . TYR B 1 13 ? 27.122 37.036 30.522 1.00 18.97 13 TYR B O 1
ATOM 860 N N . ASN B 1 14 ? 26.471 36.108 32.474 1.00 18.64 14 ASN B N 1
ATOM 861 C CA . ASN B 1 14 ? 26.652 37.333 33.241 1.00 21.16 14 ASN B CA 1
ATOM 862 C C . ASN B 1 14 ? 28.077 37.847 33.136 1.00 21.68 14 ASN B C 1
ATOM 863 O O . ASN B 1 14 ? 28.300 39.036 32.906 1.00 23.51 14 ASN B O 1
ATOM 868 N N . ASP B 1 15 ? 29.045 36.950 33.293 1.00 21.68 15 ASP B N 1
ATOM 869 C CA . ASP B 1 15 ? 30.445 37.347 33.235 1.00 23.18 15 ASP B CA 1
ATOM 870 C C . ASP B 1 15 ? 30.883 37.843 31.861 1.00 23.69 15 ASP B C 1
ATOM 871 O O . ASP B 1 15 ? 31.626 38.818 31.756 1.00 23.87 15 ASP B O 1
ATOM 876 N N . ILE B 1 16 ? 30.431 37.175 30.804 1.00 22.88 16 ILE B N 1
ATOM 877 C CA . ILE B 1 16 ? 30.809 37.587 29.458 1.00 23.56 16 ILE B CA 1
ATOM 878 C C . ILE B 1 16 ? 30.066 38.849 29.019 1.00 23.87 16 ILE B C 1
ATOM 879 O O . ILE B 1 16 ? 30.602 39.659 28.264 1.00 23.42 16 ILE B O 1
ATOM 884 N N . SER B 1 17 ? 28.842 39.017 29.511 1.00 24.03 17 SER B N 1
ATOM 885 C CA . SER B 1 17 ? 28.013 40.168 29.159 1.00 26.33 17 SER B CA 1
ATOM 886 C C . SER B 1 17 ? 28.626 41.507 29.554 1.00 27.80 17 SER B C 1
ATOM 887 O O . SER B 1 17 ? 28.087 42.561 29.219 1.00 27.61 17 SER B O 1
ATOM 890 N N . ILE B 1 18 ? 29.741 41.468 30.274 1.00 29.93 18 ILE B N 1
ATOM 891 C CA . ILE B 1 18 ? 30.415 42.694 30.693 1.00 33.13 18 ILE B CA 1
ATOM 892 C C . ILE B 1 18 ? 31.067 43.362 29.482 1.00 34.08 18 ILE B C 1
ATOM 893 O O . ILE B 1 18 ? 31.178 44.588 29.416 1.00 35.04 18 ILE B O 1
ATOM 898 N N . SER B 1 19 ? 31.488 42.546 28.520 1.00 34.85 19 SER B N 1
ATOM 899 C CA . SER B 1 19 ? 32.133 43.051 27.315 1.00 35.58 19 SER B CA 1
ATOM 900 C C . SER B 1 19 ? 31.139 43.368 26.207 1.00 36.39 19 SER B C 1
ATOM 901 O O . SER B 1 19 ? 30.150 42.657 26.019 1.00 36.57 19 SER B O 1
ATOM 904 N N . LYS B 1 20 ? 31.414 44.440 25.469 1.00 37.29 20 LYS B N 1
ATOM 905 C CA . LYS B 1 20 ? 30.556 44.857 24.366 1.00 38.08 20 LYS B CA 1
ATOM 906 C C . LYS B 1 20 ? 31.228 44.509 23.040 1.00 37.24 20 LYS B C 1
ATOM 907 O O . LYS B 1 20 ? 30.706 44.811 21.966 1.00 37.84 20 LYS B O 1
ATOM 913 N N . ASP B 1 21 ? 32.389 43.866 23.125 1.00 36.78 21 ASP B N 1
ATOM 914 C CA . ASP B 1 21 ? 33.147 43.474 21.943 1.00 35.88 21 ASP B CA 1
ATOM 915 C C . ASP B 1 21 ? 32.354 42.483 21.094 1.00 35.08 21 ASP B C 1
ATOM 916 O O . ASP B 1 21 ? 31.854 41.481 21.603 1.00 34.40 21 ASP B O 1
ATOM 921 N N . PRO B 1 22 ? 32.226 42.756 19.786 1.00 34.01 22 PRO B N 1
ATOM 922 C CA . PRO B 1 22 ? 31.493 41.896 18.851 1.00 33.23 22 PRO B CA 1
ATOM 923 C C . PRO B 1 22 ? 31.984 40.447 18.814 1.00 32.42 22 PRO B C 1
ATOM 924 O O . PRO B 1 22 ? 31.255 39.552 18.382 1.00 31.29 22 PRO B O 1
ATOM 928 N N . LYS B 1 23 ? 33.217 40.220 19.257 1.00 30.30 23 LYS B N 1
ATOM 929 C CA . LYS B 1 23 ? 33.782 38.873 19.265 1.00 30.64 23 LYS B CA 1
ATOM 930 C C . LYS B 1 23 ? 32.977 37.930 20.150 1.00 27.37 23 LYS B C 1
ATOM 931 O O . LYS B 1 23 ? 33.001 36.717 19.953 1.00 27.72 23 LYS B O 1
ATOM 937 N N . TYR B 1 24 ? 32.268 38.492 21.125 1.00 25.41 24 TYR B N 1
ATOM 938 C CA . TYR B 1 24 ? 31.468 37.696 22.056 1.00 23.45 24 TYR B CA 1
ATOM 939 C C . TYR B 1 24 ? 29.976 37.709 21.736 1.00 21.07 24 TYR B C 1
ATOM 940 O O . TYR B 1 24 ? 29.195 37.046 22.415 1.00 21.27 24 TYR B O 1
ATOM 949 N N . SER B 1 25 ? 29.581 38.459 20.714 1.00 19.86 25 SER B N 1
ATOM 950 C CA . SER B 1 25 ? 28.171 38.573 20.348 1.00 19.36 25 SER B CA 1
ATOM 951 C C . SER B 1 25 ? 27.451 37.247 20.130 1.00 18.70 25 SER B C 1
ATOM 952 O O . SER B 1 25 ? 26.396 37.014 20.720 1.00 16.76 25 SER B O 1
ATOM 955 N N . ASP B 1 26 ? 28.002 36.387 19.278 1.00 19.59 26 ASP B N 1
ATOM 956 C CA . ASP B 1 26 ? 27.361 35.099 19.026 1.00 17.90 26 ASP B CA 1
ATOM 957 C C . ASP B 1 26 ? 27.349 34.228 20.280 1.00 17.48 26 ASP B C 1
ATOM 958 O O . ASP B 1 26 ? 26.355 33.556 20.563 1.00 16.98 26 ASP B O 1
ATOM 963 N N . ILE B 1 27 ? 28.451 34.230 21.026 1.00 15.99 27 ILE B N 1
ATOM 964 C CA . ILE B 1 27 ? 28.525 33.434 22.249 1.00 14.85 27 ILE B CA 1
ATOM 965 C C . ILE B 1 27 ? 27.445 33.878 23.234 1.00 14.85 27 ILE B C 1
ATOM 966 O O . ILE B 1 27 ? 26.809 33.049 23.885 1.00 14.80 27 ILE B O 1
ATOM 971 N N . LEU B 1 28 ? 27.236 35.186 23.352 1.00 15.59 28 LEU B N 1
ATOM 972 C CA . LEU B 1 28 ? 26.202 35.679 24.254 1.00 14.25 28 LEU B CA 1
ATOM 973 C C . LEU B 1 28 ? 24.826 35.246 23.755 1.00 14.06 28 LEU B C 1
ATOM 974 O O . LEU B 1 28 ? 23.972 34.826 24.536 1.00 14.06 28 LEU B O 1
ATOM 979 N N . GLU B 1 29 ? 24.623 35.334 22.444 1.00 13.32 29 GLU B N 1
ATOM 980 C CA . GLU B 1 29 ? 23.359 34.946 21.828 1.00 14.31 29 GLU B CA 1
ATOM 981 C C . GLU B 1 29 ? 23.046 33.485 22.115 1.00 12.61 29 GLU B C 1
ATOM 982 O O . GLU B 1 29 ? 21.927 33.132 22.484 1.00 12.37 29 GLU B O 1
ATOM 988 N N . VAL B 1 30 ? 24.049 32.640 21.931 1.00 13.07 30 VAL B N 1
ATOM 989 C CA . VAL B 1 30 ? 23.888 31.211 22.167 1.00 12.68 30 VAL B CA 1
ATOM 990 C C . VAL B 1 30 ? 23.646 30.899 23.641 1.00 13.36 30 VAL B C 1
ATOM 991 O O . VAL B 1 30 ? 22.762 30.105 23.971 1.00 12.44 30 VAL B O 1
ATOM 995 N N . LEU B 1 31 ? 24.415 31.521 24.529 1.00 13.67 31 LEU B N 1
ATOM 996 C CA . LEU B 1 31 ? 24.227 31.281 25.960 1.00 13.46 31 LEU B CA 1
ATOM 997 C C . LEU B 1 31 ? 22.811 31.677 26.376 1.00 12.94 31 LEU B C 1
ATOM 998 O O . LEU B 1 31 ? 22.168 30.990 27.165 1.00 12.67 31 LEU B O 1
ATOM 1003 N N . GLN B 1 32 ? 22.329 32.795 25.847 1.00 11.84 32 GLN B N 1
ATOM 1004 C CA . GLN B 1 32 ? 20.980 33.249 26.146 1.00 12.49 32 GLN B CA 1
ATOM 1005 C C . GLN B 1 32 ? 19.958 32.218 25.655 1.00 12.01 32 GLN B C 1
ATOM 1006 O O . GLN B 1 32 ? 19.031 31.855 26.381 1.00 11.91 32 GLN B O 1
ATOM 1012 N N . LYS B 1 33 ? 20.136 31.727 24.431 1.00 12.70 33 LYS B N 1
ATOM 1013 C CA . LYS B 1 33 ? 19.204 30.746 23.886 1.00 12.87 33 LYS B CA 1
ATOM 1014 C C . LYS B 1 33 ? 19.224 29.441 24.669 1.00 11.04 33 LYS B C 1
ATOM 1015 O O . LYS B 1 33 ? 18.185 28.800 24.827 1.00 12.93 33 LYS B O 1
ATOM 1021 N N . VAL B 1 34 ? 20.395 29.043 25.155 1.00 11.82 34 VAL B N 1
ATOM 1022 C CA . VAL B 1 34 ? 20.484 27.820 25.944 1.00 12.85 34 VAL B CA 1
ATOM 1023 C C . VAL B 1 34 ? 19.807 28.042 27.302 1.00 13.06 34 VAL B C 1
ATOM 1024 O O . VAL B 1 34 ? 19.069 27.183 27.785 1.00 12.21 34 VAL B O 1
ATOM 1028 N N . TYR B 1 35 ? 20.029 29.209 27.902 1.00 12.24 35 TYR B N 1
ATOM 1029 C CA . TYR B 1 35 ? 19.424 29.519 29.196 1.00 13.45 35 TYR B CA 1
ATOM 1030 C C . TYR B 1 35 ? 17.900 29.506 29.120 1.00 12.98 35 TYR B C 1
ATOM 1031 O O . TYR B 1 35 ? 17.232 28.909 29.968 1.00 13.38 35 TYR B O 1
ATOM 1040 N N . LEU B 1 36 ? 17.350 30.185 28.114 1.00 13.37 36 LEU B N 1
ATOM 1041 C CA . LEU B 1 36 ? 15.901 30.242 27.935 1.00 13.43 36 LEU B CA 1
ATOM 1042 C C . LEU B 1 36 ? 15.336 28.843 27.731 1.00 15.01 36 LEU B C 1
ATOM 1043 O O . LEU B 1 36 ? 14.237 28.539 28.176 1.00 15.86 36 LEU B O 1
ATOM 1048 N N . LYS B 1 37 ? 16.094 27.991 27.050 1.00 13.73 37 LYS B N 1
ATOM 1049 C CA . LYS B 1 37 ? 15.647 26.629 26.822 1.00 14.32 37 LYS B CA 1
ATOM 1050 C C . LYS B 1 37 ? 15.653 25.885 28.163 1.00 14.44 37 LYS B C 1
ATOM 1051 O O . LYS B 1 37 ? 14.696 25.194 28.502 1.00 14.66 37 LYS B O 1
ATOM 1057 N N . LEU B 1 38 ? 16.720 26.054 28.937 1.00 15.13 38 LEU B N 1
ATOM 1058 C CA . LEU B 1 38 ? 16.834 25.387 30.233 1.00 15.09 38 LEU B CA 1
ATOM 1059 C C . LEU B 1 38 ? 15.827 25.882 31.272 1.00 16.87 38 LEU B C 1
ATOM 1060 O O . LEU B 1 38 ? 15.662 25.260 32.323 1.00 17.20 38 LEU B O 1
ATOM 1065 N N . GLU B 1 39 ? 15.160 26.997 30.991 1.00 16.64 39 GLU B N 1
ATOM 1066 C CA . GLU B 1 39 ? 14.163 27.523 31.918 1.00 18.78 39 GLU B CA 1
ATOM 1067 C C . GLU B 1 39 ? 12.841 26.783 31.780 1.00 19.98 39 GLU B C 1
ATOM 1068 O O . GLU B 1 39 ? 11.954 26.914 32.627 1.00 21.62 39 GLU B O 1
ATOM 1074 N N . LYS B 1 40 ? 12.713 26.012 30.705 1.00 18.97 40 LYS B N 1
ATOM 1075 C CA . LYS B 1 40 ? 11.511 25.229 30.448 1.00 18.63 40 LYS B CA 1
ATOM 1076 C C . LYS B 1 40 ? 11.691 23.853 31.085 1.00 19.21 40 LYS B C 1
ATOM 1077 O O . LYS B 1 40 ? 12.684 23.174 30.835 1.00 18.40 40 LYS B O 1
ATOM 1083 N N . GLN B 1 41 ? 10.730 23.457 31.913 1.00 19.72 41 GLN B N 1
ATOM 1084 C CA . GLN B 1 41 ? 10.787 22.179 32.619 1.00 20.94 41 GLN B CA 1
ATOM 1085 C C . GLN B 1 41 ? 11.100 21.007 31.698 1.00 19.81 41 GLN B C 1
ATOM 1086 O O . GLN B 1 41 ? 11.873 20.109 32.048 1.00 18.73 41 GLN B O 1
ATOM 1092 N N . LYS B 1 42 ? 10.494 21.026 30.519 1.00 18.74 42 LYS B N 1
ATOM 1093 C CA . LYS B 1 42 ? 10.688 19.968 29.537 1.00 20.06 42 LYS B CA 1
ATOM 1094 C C . LYS B 1 42 ? 12.162 19.743 29.228 1.00 18.33 42 LYS B C 1
ATOM 1095 O O . LYS B 1 42 ? 12.604 18.607 29.043 1.00 21.03 42 LYS B O 1
ATOM 1101 N N . TYR B 1 43 ? 12.935 20.822 29.180 1.00 16.58 43 TYR B N 1
ATOM 1102 C CA . TYR B 1 43 ? 14.346 20.696 28.862 1.00 15.78 43 TYR B CA 1
ATOM 1103 C C . TYR B 1 43 ? 15.255 20.599 30.082 1.00 16.23 43 TYR B C 1
ATOM 1104 O O . TYR B 1 43 ? 16.456 20.831 29.995 1.00 18.01 43 TYR B O 1
ATOM 1113 N N . GLU B 1 44 ? 14.669 20.257 31.227 1.00 16.44 44 GLU B N 1
ATOM 1114 C CA . GLU B 1 44 ? 15.440 20.079 32.449 1.00 18.12 44 GLU B CA 1
ATOM 1115 C C . GLU B 1 44 ? 15.481 18.582 32.782 1.00 17.97 44 GLU B C 1
ATOM 1116 O O . GLU B 1 44 ? 16.026 18.181 33.812 1.00 18.12 44 GLU B O 1
ATOM 1122 N N . LEU B 1 45 ? 14.898 17.767 31.902 1.00 16.26 45 LEU B N 1
ATOM 1123 C CA . LEU B 1 45 ? 14.876 16.315 32.092 1.00 15.67 45 LEU B CA 1
ATOM 1124 C C . LEU B 1 45 ? 16.313 15.822 32.206 1.00 16.18 45 LEU B C 1
ATOM 1125 O O . LEU B 1 45 ? 16.689 15.175 33.185 1.00 16.73 45 LEU B O 1
ATOM 1130 N N . ASP B 1 46 ? 17.118 16.120 31.191 1.00 14.95 46 ASP B N 1
ATOM 1131 C CA . ASP B 1 46 ? 18.531 15.758 31.200 1.00 14.99 46 ASP B CA 1
ATOM 1132 C C . ASP B 1 46 ? 19.273 16.717 30.278 1.00 13.93 46 ASP B C 1
ATOM 1133 O O . ASP B 1 46 ? 19.358 16.492 29.072 1.00 13.59 46 ASP B O 1
ATOM 1138 N N . PRO B 1 47 ? 19.827 17.799 30.843 1.00 14.97 47 PRO B N 1
ATOM 1139 C CA . PRO B 1 47 ? 20.569 18.823 30.100 1.00 14.29 47 PRO B CA 1
ATOM 1140 C C . PRO B 1 47 ? 21.892 18.387 29.475 1.00 14.84 47 PRO B C 1
ATOM 1141 O O . PRO B 1 47 ? 22.484 19.135 28.705 1.00 14.18 47 PRO B O 1
ATOM 1145 N N . SER B 1 48 ? 22.355 17.183 29.790 1.00 15.42 48 SER B N 1
ATOM 1146 C CA . SER B 1 48 ? 23.646 16.724 29.284 1.00 16.80 48 SER B CA 1
ATOM 1147 C C . SER B 1 48 ? 23.925 16.884 27.789 1.00 16.10 48 SER B C 1
ATOM 1148 O O . SER B 1 48 ? 24.912 17.524 27.415 1.00 15.93 48 SER B O 1
ATOM 1151 N N . PRO B 1 49 ? 23.077 16.306 26.918 1.00 15.30 49 PRO B N 1
ATOM 1152 C CA . PRO B 1 49 ? 23.289 16.419 25.469 1.00 16.13 49 PRO B CA 1
ATOM 1153 C C . PRO B 1 49 ? 23.345 17.876 25.000 1.00 13.52 49 PRO B C 1
ATOM 1154 O O . PRO B 1 49 ? 24.199 18.245 24.195 1.00 14.67 49 PRO B O 1
ATOM 1158 N N . LEU B 1 50 ? 22.439 18.699 25.515 1.00 13.33 50 LEU B N 1
ATOM 1159 C CA . LEU B 1 50 ? 22.404 20.112 25.148 1.00 12.08 50 LEU B CA 1
ATOM 1160 C C . LEU B 1 50 ? 23.678 20.828 25.569 1.00 12.57 50 LEU B C 1
ATOM 1161 O O . LEU B 1 50 ? 24.260 21.583 24.785 1.00 12.88 50 LEU B O 1
ATOM 1166 N N . ILE B 1 51 ? 24.106 20.606 26.810 1.00 12.44 51 ILE B N 1
ATOM 1167 C CA . ILE B 1 51 ? 25.310 21.248 27.320 1.00 13.88 51 ILE B CA 1
ATOM 1168 C C . ILE B 1 51 ? 26.540 20.763 26.553 1.00 14.05 51 ILE B C 1
ATOM 1169 O O . ILE B 1 51 ? 27.484 21.525 26.340 1.00 13.94 51 ILE B O 1
ATOM 1174 N N . ASN B 1 52 ? 26.517 19.503 26.126 1.00 14.52 52 ASN B N 1
ATOM 1175 C CA . ASN B 1 52 ? 27.629 18.943 25.363 1.00 16.06 52 ASN B CA 1
ATOM 1176 C C . ASN B 1 52 ? 27.791 19.751 24.073 1.00 15.47 52 ASN B C 1
ATOM 1177 O O . ASN B 1 52 ? 28.911 20.104 23.676 1.00 15.16 52 ASN B O 1
ATOM 1182 N N . ARG B 1 53 ? 26.674 20.058 23.424 1.00 13.78 53 ARG B N 1
ATOM 1183 C CA . ARG B 1 53 ? 26.734 20.843 22.191 1.00 13.27 53 ARG B CA 1
ATOM 1184 C C . ARG B 1 53 ? 27.254 22.238 22.497 1.00 13.31 53 ARG B C 1
ATOM 1185 O O . ARG B 1 53 ? 28.102 22.762 21.775 1.00 14.23 53 ARG B O 1
ATOM 1193 N N . LEU B 1 54 ? 26.749 22.836 23.574 1.00 13.70 54 LEU B N 1
ATOM 1194 C CA . LEU B 1 54 ? 27.181 24.173 23.975 1.00 13.40 54 LEU B CA 1
ATOM 1195 C C . LEU B 1 54 ? 28.687 24.249 24.204 1.00 13.10 54 LEU B C 1
ATOM 1196 O O . LEU B 1 54 ? 29.347 25.169 23.718 1.00 11.84 54 LEU B O 1
ATOM 1201 N N . VAL B 1 55 ? 29.221 23.293 24.960 1.00 13.94 55 VAL B N 1
ATOM 1202 C CA . VAL B 1 55 ? 30.647 23.271 25.259 1.00 15.76 55 VAL B CA 1
ATOM 1203 C C . VAL B 1 55 ? 31.476 23.168 23.984 1.00 13.97 55 VAL B C 1
ATOM 1204 O O . VAL B 1 55 ? 32.442 23.913 23.791 1.00 14.96 55 VAL B O 1
ATOM 1208 N N . ASN B 1 56 ? 31.105 22.250 23.101 1.00 14.54 56 ASN B N 1
ATOM 1209 C CA . ASN B 1 56 ? 31.862 22.118 21.870 1.00 14.35 56 ASN B CA 1
ATOM 1210 C C . ASN B 1 56 ? 31.701 23.358 20.989 1.00 14.12 56 ASN B C 1
ATOM 1211 O O . ASN B 1 56 ? 32.619 23.736 20.255 1.00 13.75 56 ASN B O 1
ATOM 1216 N N . TYR B 1 57 ? 30.550 24.019 21.080 1.00 13.28 57 TYR B N 1
ATOM 1217 C CA . TYR B 1 57 ? 30.350 25.241 20.306 1.00 12.33 57 TYR B CA 1
ATOM 1218 C C . TYR B 1 57 ? 31.277 26.323 20.859 1.00 13.09 57 TYR B C 1
ATOM 1219 O O . TYR B 1 57 ? 31.906 27.067 20.103 1.00 13.00 57 TYR B O 1
ATOM 1228 N N . LEU B 1 58 ? 31.358 26.407 22.183 1.00 12.69 58 LEU B N 1
ATOM 1229 C CA . LEU B 1 58 ? 32.209 27.406 22.822 1.00 13.39 58 LEU B CA 1
ATOM 1230 C C . LEU B 1 58 ? 33.678 27.245 22.457 1.00 14.13 58 LEU B C 1
ATOM 1231 O O . LEU B 1 58 ? 34.356 28.230 22.191 1.00 14.20 58 LEU B O 1
ATOM 1236 N N . TYR B 1 59 ? 34.178 26.013 22.433 1.00 13.66 59 TYR B N 1
ATOM 1237 C CA . TYR B 1 59 ? 35.579 25.826 22.074 1.00 15.14 59 TYR B CA 1
ATOM 1238 C C . TYR B 1 59 ? 35.825 26.140 20.601 1.00 13.97 59 TYR B C 1
ATOM 1239 O O . TYR B 1 59 ? 36.846 26.733 20.249 1.00 14.54 59 TYR B O 1
ATOM 1248 N N . PHE B 1 60 ? 34.892 25.753 19.737 1.00 13.58 60 PHE B N 1
ATOM 1249 C CA . PHE B 1 60 ? 35.045 26.032 18.314 1.00 12.78 60 PHE B CA 1
ATOM 1250 C C . PHE B 1 60 ? 35.032 27.532 18.030 1.00 13.00 60 PHE B C 1
ATOM 1251 O O . PHE B 1 60 ? 35.863 28.043 17.276 1.00 14.59 60 PHE B O 1
ATOM 1259 N N . THR B 1 61 ? 34.072 28.227 18.632 1.00 13.30 61 THR B N 1
ATOM 1260 C CA . THR B 1 61 ? 33.924 29.662 18.438 1.00 15.62 61 THR B CA 1
ATOM 1261 C C . THR B 1 61 ? 35.094 30.433 19.045 1.00 15.50 61 THR B C 1
ATOM 1262 O O . THR B 1 61 ? 35.548 31.425 18.476 1.00 17.94 61 THR B O 1
ATOM 1266 N N . ALA B 1 62 ? 35.581 29.979 20.198 1.00 16.70 62 ALA B N 1
ATOM 1267 C CA . ALA B 1 62 ? 36.720 30.625 20.843 1.00 17.08 62 ALA B CA 1
ATOM 1268 C C . ALA B 1 62 ? 37.939 30.460 19.938 1.00 18.41 62 ALA B C 1
ATOM 1269 O O . ALA B 1 62 ? 38.728 31.389 19.751 1.00 19.12 62 ALA B O 1
ATOM 1271 N N . TYR B 1 63 ? 38.094 29.267 19.376 1.00 18.05 63 TYR B N 1
ATOM 1272 C CA . TYR B 1 63 ? 39.210 29.009 18.479 1.00 20.58 63 TYR B CA 1
ATOM 1273 C C . TYR B 1 63 ? 39.131 29.936 17.267 1.00 21.19 63 TYR B C 1
ATOM 1274 O O . TYR B 1 63 ? 40.094 30.621 16.926 1.00 21.59 63 TYR B O 1
ATOM 1283 N N . THR B 1 64 ? 37.972 29.945 16.620 1.00 21.88 64 THR B N 1
ATOM 1284 C CA . THR B 1 64 ? 37.756 30.751 15.425 1.00 23.45 64 THR B CA 1
ATOM 1285 C C . THR B 1 64 ? 37.892 32.258 15.634 1.00 25.35 64 THR B C 1
ATOM 1286 O O . THR B 1 64 ? 38.445 32.959 14.785 1.00 26.28 64 THR B O 1
ATOM 1290 N N . ASN B 1 65 ? 37.390 32.752 16.759 1.00 25.65 65 ASN B N 1
ATOM 1291 C CA . ASN B 1 65 ? 37.447 34.179 17.058 1.00 28.10 65 ASN B CA 1
ATOM 1292 C C . ASN B 1 65 ? 38.689 34.579 17.843 1.00 29.57 65 ASN B C 1
ATOM 1293 O O . ASN B 1 65 ? 38.818 35.730 18.269 1.00 31.19 65 ASN B O 1
ATOM 1298 N N . LYS B 1 66 ? 39.603 33.634 18.032 1.00 29.80 66 LYS B N 1
ATOM 1299 C CA . LYS B 1 66 ? 40.829 33.899 18.775 1.00 30.99 66 LYS B CA 1
ATOM 1300 C C . LYS B 1 66 ? 40.488 34.477 20.145 1.00 31.33 66 LYS B C 1
ATOM 1301 O O . LYS B 1 66 ? 40.993 35.533 20.535 1.00 30.72 66 LYS B O 1
ATOM 1307 N N . ILE B 1 67 ? 39.625 33.772 20.868 1.00 29.30 67 ILE B N 1
ATOM 1308 C CA . ILE B 1 67 ? 39.193 34.185 22.196 1.00 29.42 67 ILE B CA 1
ATOM 1309 C C . ILE B 1 67 ? 39.846 33.349 23.289 1.00 30.95 67 ILE B C 1
ATOM 1310 O O . ILE B 1 67 ? 39.890 32.121 23.203 1.00 29.28 67 ILE B O 1
ATOM 1315 N N . ARG B 1 68 ? 40.354 34.020 24.317 1.00 31.32 68 ARG B N 1
ATOM 1316 C CA . ARG B 1 68 ? 40.962 33.328 25.443 1.00 33.07 68 ARG B CA 1
ATOM 1317 C C . ARG B 1 68 ? 40.091 33.567 26.670 1.00 33.24 68 ARG B C 1
ATOM 1318 O O . ARG B 1 68 ? 40.126 34.644 27.267 1.00 34.37 68 ARG B O 1
ATOM 1326 N N . PHE B 1 69 ? 39.294 32.567 27.032 1.00 32.25 69 PHE B N 1
ATOM 1327 C CA . PHE B 1 69 ? 38.423 32.680 28.192 1.00 31.43 69 PHE B CA 1
ATOM 1328 C C . PHE B 1 69 ? 39.259 32.916 29.444 1.00 31.79 69 PHE B C 1
ATOM 1329 O O . PHE B 1 69 ? 40.333 32.335 29.605 1.00 33.30 69 PHE B O 1
ATOM 1337 N N . THR B 1 70 ? 38.771 33.783 30.324 1.00 31.46 70 THR B N 1
ATOM 1338 C CA . THR B 1 70 ? 39.478 34.082 31.560 1.00 31.62 70 THR B CA 1
ATOM 1339 C C . THR B 1 70 ? 39.487 32.849 32.457 1.00 32.40 70 THR B C 1
ATOM 1340 O O . THR B 1 70 ? 38.717 31.916 32.243 1.00 33.21 70 THR B O 1
ATOM 1344 N N . GLU B 1 71 ? 40.362 32.846 33.458 1.00 33.10 71 GLU B N 1
ATOM 1345 C CA . GLU B 1 71 ? 40.458 31.721 34.382 1.00 34.00 71 GLU B CA 1
ATOM 1346 C C . GLU B 1 71 ? 39.085 31.379 34.948 1.00 32.60 71 GLU B C 1
ATOM 1347 O O . GLU B 1 71 ? 38.734 30.207 35.097 1.00 32.77 71 GLU B O 1
ATOM 1353 N N . TYR B 1 72 ? 38.312 32.413 35.263 1.00 30.17 72 TYR B N 1
ATOM 1354 C CA . TYR B 1 72 ? 36.979 32.227 35.813 1.00 29.45 72 TYR B CA 1
ATOM 1355 C C . TYR B 1 72 ? 36.043 31.587 34.791 1.00 27.27 72 TYR B C 1
ATOM 1356 O O . TYR B 1 72 ? 35.325 30.640 35.105 1.00 27.31 72 TYR B O 1
ATOM 1365 N N . GLN B 1 73 ? 36.058 32.113 33.572 1.00 26.85 73 GLN B N 1
ATOM 1366 C CA . GLN B 1 73 ? 35.207 31.592 32.507 1.00 24.72 73 GLN B CA 1
ATOM 1367 C C . GLN B 1 73 ? 35.603 30.167 32.147 1.00 25.49 73 GLN B C 1
ATOM 1368 O O . GLN B 1 73 ? 34.744 29.303 31.972 1.00 23.79 73 GLN B O 1
ATOM 1374 N N . GLU B 1 74 ? 36.904 29.914 32.043 1.00 26.41 74 GLU B N 1
ATOM 1375 C CA . GLU B 1 74 ? 37.364 28.571 31.709 1.00 27.52 74 GLU B CA 1
ATOM 1376 C C . GLU B 1 74 ? 36.922 27.595 32.797 1.00 27.56 74 GLU B C 1
ATOM 1377 O O . GLU B 1 74 ? 36.613 26.435 32.518 1.00 27.95 74 GLU B O 1
ATOM 1383 N N . GLU B 1 75 ? 36.876 28.067 34.038 1.00 27.82 75 GLU B N 1
ATOM 1384 C CA . GLU B 1 75 ? 36.457 27.211 35.136 1.00 28.25 75 GLU B CA 1
ATOM 1385 C C . GLU B 1 75 ? 34.983 26.846 34.977 1.00 27.65 75 GLU B C 1
ATOM 1386 O O . GLU B 1 75 ? 34.598 25.696 35.171 1.00 26.92 75 GLU B O 1
ATOM 1392 N N . LEU B 1 76 ? 34.159 27.824 34.616 1.00 27.07 76 LEU B N 1
ATOM 1393 C CA . LEU B 1 76 ? 32.736 27.565 34.423 1.00 24.06 76 LEU B CA 1
ATOM 1394 C C . LEU B 1 76 ? 32.531 26.586 33.269 1.00 23.31 76 LEU B C 1
ATOM 1395 O O . LEU B 1 76 ? 31.666 25.708 33.333 1.00 22.03 76 LEU B O 1
ATOM 1400 N N . ILE B 1 77 ? 33.329 26.735 32.216 1.00 22.06 77 ILE B N 1
ATOM 1401 C CA . ILE B 1 77 ? 33.223 25.850 31.063 1.00 22.68 77 ILE B CA 1
ATOM 1402 C C . ILE B 1 77 ? 33.648 24.424 31.411 1.00 23.29 77 ILE B C 1
ATOM 1403 O O . ILE B 1 77 ? 33.072 23.465 30.903 1.00 23.05 77 ILE B O 1
ATOM 1408 N N . ARG B 1 78 ? 34.647 24.274 32.278 1.00 23.40 78 ARG B N 1
ATOM 1409 C CA . ARG B 1 78 ? 35.070 22.929 32.666 1.00 26.38 78 ARG B CA 1
ATOM 1410 C C . ARG B 1 78 ? 33.949 22.237 33.434 1.00 25.66 78 ARG B C 1
ATOM 1411 O O . ARG B 1 78 ? 33.750 21.030 33.306 1.00 27.29 78 ARG B O 1
ATOM 1419 N N . ASN B 1 79 ? 33.212 23.004 34.232 1.00 26.71 79 ASN B N 1
ATOM 1420 C CA . ASN B 1 79 ? 32.101 22.447 34.991 1.00 27.25 79 ASN B CA 1
ATOM 1421 C C . ASN B 1 79 ? 30.990 22.036 34.027 1.00 24.95 79 ASN B C 1
ATOM 1422 O O . ASN B 1 79 ? 30.292 21.046 34.254 1.00 24.59 79 ASN B O 1
ATOM 1427 N N . LEU B 1 80 ? 30.828 22.799 32.949 1.00 23.88 80 LEU B N 1
ATOM 1428 C CA . LEU B 1 80 ? 29.820 22.470 31.946 1.00 21.58 80 LEU B CA 1
ATOM 1429 C C . LEU B 1 80 ? 30.247 21.184 31.247 1.00 21.93 80 LEU B C 1
ATOM 1430 O O . LEU B 1 80 ? 29.422 20.322 30.963 1.00 21.70 80 LEU B O 1
ATOM 1435 N N . SER B 1 81 ? 31.544 21.054 30.981 1.00 23.92 81 SER B N 1
ATOM 1436 C CA . SER B 1 81 ? 32.063 19.862 30.317 1.00 25.06 81 SER B CA 1
ATOM 1437 C C . SER B 1 81 ? 31.746 18.612 31.128 1.00 26.03 81 SER B C 1
ATOM 1438 O O . SER B 1 81 ? 31.479 17.553 30.565 1.00 27.95 81 SER B O 1
ATOM 1441 N N . GLU B 1 82 ? 31.788 18.739 32.450 1.00 27.46 82 GLU B N 1
ATOM 1442 C CA . GLU B 1 82 ? 31.495 17.619 33.337 1.00 30.13 82 GLU B CA 1
ATOM 1443 C C . GLU B 1 82 ? 30.055 17.164 33.125 1.00 29.61 82 GLU B C 1
ATOM 1444 O O . GLU B 1 82 ? 29.782 15.978 32.937 1.00 30.20 82 GLU B O 1
ATOM 1450 N N . ILE B 1 83 ? 29.135 18.120 33.163 1.00 28.06 83 ILE B N 1
ATOM 1451 C CA . ILE B 1 83 ? 27.719 17.835 32.968 1.00 26.54 83 ILE B CA 1
ATOM 1452 C C . ILE B 1 83 ? 27.463 17.326 31.552 1.00 27.25 83 ILE B C 1
ATOM 1453 O O . ILE B 1 83 ? 26.639 16.434 31.339 1.00 27.18 83 ILE B O 1
ATOM 1458 N N . GLY B 1 84 ? 28.177 17.901 30.589 1.00 27.35 84 GLY B N 1
ATOM 1459 C CA . GLY B 1 84 ? 28.022 17.504 29.199 1.00 28.45 84 GLY B CA 1
ATOM 1460 C C . GLY B 1 84 ? 28.583 16.126 28.912 1.00 29.10 84 GLY B C 1
ATOM 1461 O O . GLY B 1 84 ? 28.188 15.521 27.891 1.00 28.18 84 GLY B O 1
ATOM 1462 N N . ARG B 1 85 ? 29.434 15.657 29.698 1.00 31.23 85 ARG B N 1
ATOM 1463 N N . ASN C 1 4 ? 7.865 22.528 18.364 1.00 31.25 4 ASN C N 1
ATOM 1464 C CA . ASN C 1 4 ? 7.947 21.050 18.511 1.00 26.10 4 ASN C CA 1
ATOM 1465 C C . ASN C 1 4 ? 8.037 20.320 17.172 1.00 22.08 4 ASN C C 1
ATOM 1466 O O . ASN C 1 4 ? 8.068 19.094 17.134 1.00 20.26 4 ASN C O 1
ATOM 1471 N N . ALA C 1 5 ? 8.080 21.075 16.076 1.00 19.35 5 ALA C N 1
ATOM 1472 C CA . ALA C 1 5 ? 8.198 20.477 14.747 1.00 17.21 5 ALA C CA 1
ATOM 1473 C C . ALA C 1 5 ? 9.548 19.770 14.627 1.00 16.11 5 ALA C C 1
ATOM 1474 O O . ALA C 1 5 ? 9.631 18.671 14.091 1.00 16.87 5 ALA C O 1
ATOM 1476 N N . LYS C 1 6 ? 10.606 20.410 15.119 1.00 16.05 6 LYS C N 1
ATOM 1477 C CA . LYS C 1 6 ? 11.943 19.813 15.076 1.00 15.37 6 LYS C CA 1
ATOM 1478 C C . LYS C 1 6 ? 11.970 18.518 15.886 1.00 15.52 6 LYS C C 1
ATOM 1479 O O . LYS C 1 6 ? 12.550 17.518 15.462 1.00 14.53 6 LYS C O 1
ATOM 1485 N N . GLN C 1 7 ? 11.346 18.550 17.059 1.00 16.49 7 GLN C N 1
ATOM 1486 C CA . GLN C 1 7 ? 11.285 17.382 17.928 1.00 16.15 7 GLN C CA 1
ATOM 1487 C C . GLN C 1 7 ? 10.672 16.195 17.198 1.00 15.12 7 GLN C C 1
ATOM 1488 O O . GLN C 1 7 ? 11.221 15.097 17.205 1.00 17.20 7 GLN C O 1
ATOM 1494 N N . ILE C 1 8 ? 9.524 16.426 16.569 1.00 14.80 8 ILE C N 1
ATOM 1495 C CA . ILE C 1 8 ? 8.817 15.377 15.849 1.00 14.17 8 ILE C CA 1
ATOM 1496 C C . ILE C 1 8 ? 9.621 14.858 14.658 1.00 13.89 8 ILE C C 1
ATOM 1497 O O . ILE C 1 8 ? 9.717 13.649 14.444 1.00 14.19 8 ILE C O 1
ATOM 1502 N N . VAL C 1 9 ? 10.193 15.770 13.881 1.00 13.19 9 VAL C N 1
ATOM 1503 C CA . VAL C 1 9 ? 11.002 15.358 12.740 1.00 13.10 9 VAL C CA 1
ATOM 1504 C C . VAL C 1 9 ? 12.180 14.519 13.228 1.00 12.47 9 VAL C C 1
ATOM 1505 O O . VAL C 1 9 ? 12.510 13.491 12.636 1.00 13.77 9 VAL C O 1
ATOM 1509 N N . HIS C 1 10 ? 12.800 14.951 14.323 1.00 13.06 10 HIS C N 1
ATOM 1510 C CA . HIS C 1 10 ? 13.947 14.238 14.880 1.00 13.22 10 HIS C CA 1
ATOM 1511 C C . HIS C 1 10 ? 13.545 12.843 15.366 1.00 11.49 10 HIS C C 1
ATOM 1512 O O . HIS C 1 10 ? 14.253 11.862 15.118 1.00 11.85 10 HIS C O 1
ATOM 1519 N N . GLU C 1 11 ? 12.407 12.753 16.046 1.00 12.24 11 GLU C N 1
ATOM 1520 C CA . GLU C 1 11 ? 11.928 11.463 16.541 1.00 13.32 11 GLU C CA 1
ATOM 1521 C C . GLU C 1 11 ? 11.614 10.502 15.395 1.00 13.94 11 GLU C C 1
ATOM 1522 O O . GLU C 1 11 ? 11.928 9.312 15.473 1.00 14.99 11 GLU C O 1
ATOM 1528 N N . LEU C 1 12 ? 11.005 11.023 14.331 1.00 14.02 12 LEU C N 1
ATOM 1529 C CA . LEU C 1 12 ? 10.657 10.200 13.176 1.00 14.40 12 LEU C CA 1
ATOM 1530 C C . LEU C 1 12 ? 11.935 9.711 12.496 1.00 13.54 12 LEU C C 1
ATOM 1531 O O . LEU C 1 12 ? 12.055 8.540 12.130 1.00 14.97 12 LEU C O 1
ATOM 1536 N N . TYR C 1 13 ? 12.893 10.615 12.335 1.00 12.82 13 TYR C N 1
ATOM 1537 C CA . TYR C 1 13 ? 14.168 10.276 11.720 1.00 12.38 13 TYR C CA 1
ATOM 1538 C C . TYR C 1 13 ? 14.840 9.144 12.496 1.00 14.52 13 TYR C C 1
ATOM 1539 O O . TYR C 1 13 ? 15.257 8.136 11.922 1.00 13.15 13 TYR C O 1
ATOM 1548 N N . ASN C 1 14 ? 14.935 9.314 13.809 1.00 14.68 14 ASN C N 1
ATOM 1549 C CA . ASN C 1 14 ? 15.580 8.314 14.647 1.00 15.91 14 ASN C CA 1
ATOM 1550 C C . ASN C 1 14 ? 14.928 6.951 14.556 1.00 16.18 14 ASN C C 1
ATOM 1551 O O . ASN C 1 14 ? 15.613 5.935 14.425 1.00 16.86 14 ASN C O 1
ATOM 1556 N N . ASP C 1 15 ? 13.603 6.933 14.607 1.00 16.40 15 ASP C N 1
ATOM 1557 C CA . ASP C 1 15 ? 12.866 5.678 14.548 1.00 18.29 15 ASP C CA 1
ATOM 1558 C C . ASP C 1 15 ? 13.073 4.972 13.216 1.00 19.53 15 ASP C C 1
ATOM 1559 O O . ASP C 1 15 ? 13.298 3.761 13.170 1.00 19.45 15 ASP C O 1
ATOM 1564 N N . ILE C 1 16 ? 13.006 5.732 12.130 1.00 18.35 16 ILE C N 1
ATOM 1565 C CA . ILE C 1 16 ? 13.187 5.155 10.807 1.00 19.15 16 ILE C CA 1
ATOM 1566 C C . ILE C 1 16 ? 14.627 4.692 10.606 1.00 20.31 16 ILE C C 1
ATOM 1567 O O . ILE C 1 16 ? 14.872 3.630 10.034 1.00 21.73 16 ILE C O 1
ATOM 1572 N N . SER C 1 17 ? 15.576 5.488 11.088 1.00 20.79 17 SER C N 1
ATOM 1573 C CA . SER C 1 17 ? 16.991 5.162 10.962 1.00 23.09 17 SER C CA 1
ATOM 1574 C C . SER C 1 17 ? 17.352 3.812 11.571 1.00 25.41 17 SER C C 1
ATOM 1575 O O . SER C 1 17 ? 18.270 3.138 11.100 1.00 25.26 17 SER C O 1
ATOM 1578 N N . ILE C 1 18 ? 16.633 3.424 12.618 1.00 28.56 18 ILE C N 1
ATOM 1579 C CA . ILE C 1 18 ? 16.889 2.155 13.294 1.00 32.58 18 ILE C CA 1
ATOM 1580 C C . ILE C 1 18 ? 16.648 0.952 12.391 1.00 33.75 18 ILE C C 1
ATOM 1581 O O . ILE C 1 18 ? 17.480 0.048 12.308 1.00 34.35 18 ILE C O 1
ATOM 1586 N N . SER C 1 19 ? 15.504 0.952 11.717 1.00 34.94 19 SER C N 1
ATOM 1587 C CA . SER C 1 19 ? 15.116 -0.138 10.830 1.00 36.03 19 SER C CA 1
ATOM 1588 C C . SER C 1 19 ? 16.123 -0.459 9.730 1.00 35.31 19 SER C C 1
ATOM 1589 O O . SER C 1 19 ? 16.267 -1.617 9.338 1.00 35.31 19 SER C O 1
ATOM 1592 N N . LYS C 1 20 ? 16.814 0.560 9.229 1.00 34.68 20 LYS C N 1
ATOM 1593 C CA . LYS C 1 20 ? 17.797 0.367 8.167 1.00 34.27 20 LYS C CA 1
ATOM 1594 C C . LYS C 1 20 ? 17.127 -0.183 6.908 1.00 33.99 20 LYS C C 1
ATOM 1595 O O . LYS C 1 20 ? 17.704 -1.001 6.190 1.00 34.16 20 LYS C O 1
ATOM 1601 N N . ASP C 1 21 ? 15.907 0.274 6.648 1.00 32.06 21 ASP C N 1
ATOM 1602 C CA . ASP C 1 21 ? 15.144 -0.165 5.482 1.00 30.20 21 ASP C CA 1
ATOM 1603 C C . ASP C 1 21 ? 15.462 0.728 4.279 1.00 27.66 21 ASP C C 1
ATOM 1604 O O . ASP C 1 21 ? 15.276 1.942 4.336 1.00 28.28 21 ASP C O 1
ATOM 1609 N N . PRO C 1 22 ? 15.946 0.135 3.176 1.00 23.89 22 PRO C N 1
ATOM 1610 C CA . PRO C 1 22 ? 16.294 0.859 1.946 1.00 23.25 22 PRO C CA 1
ATOM 1611 C C . PRO C 1 22 ? 15.127 1.668 1.365 1.00 20.49 22 PRO C C 1
ATOM 1612 O O . PRO C 1 22 ? 15.330 2.666 0.667 1.00 19.56 22 PRO C O 1
ATOM 1616 N N . LYS C 1 23 ? 13.905 1.224 1.643 1.00 19.30 23 LYS C N 1
ATOM 1617 C CA . LYS C 1 23 ? 12.716 1.925 1.164 1.00 17.42 23 LYS C CA 1
ATOM 1618 C C . LYS C 1 23 ? 12.614 3.306 1.805 1.00 16.08 23 LYS C C 1
ATOM 1619 O O . LYS C 1 23 ? 11.881 4.169 1.325 1.00 13.93 23 LYS C O 1
ATOM 1625 N N . TYR C 1 24 ? 13.357 3.509 2.888 1.00 17.26 24 TYR C N 1
ATOM 1626 C CA . TYR C 1 24 ? 13.324 4.773 3.624 1.00 16.19 24 TYR C CA 1
ATOM 1627 C C . TYR C 1 24 ? 14.539 5.689 3.447 1.00 14.50 24 TYR C C 1
ATOM 1628 O O . TYR C 1 24 ? 14.585 6.764 4.042 1.00 13.01 24 TYR C O 1
ATOM 1637 N N . SER C 1 25 ? 15.511 5.289 2.635 1.00 14.03 25 SER C N 1
ATOM 1638 C CA . SER C 1 25 ? 16.714 6.103 2.454 1.00 15.43 25 SER C CA 1
ATOM 1639 C C . SER C 1 25 ? 16.454 7.562 2.087 1.00 14.86 25 SER C C 1
ATOM 1640 O O . SER C 1 25 ? 16.992 8.482 2.716 1.00 14.66 25 SER C O 1
ATOM 1643 N N . ASP C 1 26 ? 15.644 7.782 1.061 1.00 13.28 26 ASP C N 1
ATOM 1644 C CA . ASP C 1 26 ? 15.356 9.140 0.642 1.00 12.72 26 ASP C CA 1
ATOM 1645 C C . ASP C 1 26 ? 14.536 9.883 1.680 1.00 11.83 26 ASP C C 1
ATOM 1646 O O . ASP C 1 26 ? 14.693 11.090 1.846 1.00 12.62 26 ASP C O 1
ATOM 1651 N N . ILE C 1 27 ? 13.665 9.170 2.387 1.00 11.65 27 ILE C N 1
ATOM 1652 C CA . ILE C 1 27 ? 12.867 9.809 3.427 1.00 11.68 27 ILE C CA 1
ATOM 1653 C C . ILE C 1 27 ? 13.803 10.353 4.516 1.00 13.24 27 ILE C C 1
ATOM 1654 O O . ILE C 1 27 ? 13.606 11.465 5.026 1.00 11.27 27 ILE C O 1
ATOM 1659 N N . LEU C 1 28 ? 14.836 9.585 4.864 1.00 12.72 28 LEU C N 1
ATOM 1660 C CA . LEU C 1 28 ? 15.784 10.043 5.880 1.00 12.47 28 LEU C CA 1
ATOM 1661 C C . LEU C 1 28 ? 16.495 11.314 5.407 1.00 12.73 28 LEU C C 1
ATOM 1662 O O . LEU C 1 28 ? 16.678 12.256 6.184 1.00 13.58 28 LEU C O 1
ATOM 1667 N N . GLU C 1 29 ? 16.879 11.342 4.134 1.00 12.29 29 GLU C N 1
ATOM 1668 C CA . GLU C 1 29 ? 17.549 12.505 3.552 1.00 12.67 29 GLU C CA 1
ATOM 1669 C C . GLU C 1 29 ? 16.641 13.731 3.654 1.00 13.62 29 GLU C C 1
ATOM 1670 O O . GLU C 1 29 ? 17.074 14.817 4.039 1.00 12.92 29 GLU C O 1
ATOM 1676 N N . VAL C 1 30 ? 15.373 13.551 3.298 1.00 11.07 30 VAL C N 1
ATOM 1677 C CA . VAL C 1 30 ? 14.418 14.651 3.342 1.00 11.50 30 VAL C CA 1
ATOM 1678 C C . VAL C 1 30 ? 14.164 15.144 4.764 1.00 12.72 30 VAL C C 1
ATOM 1679 O O . VAL C 1 30 ? 14.106 16.355 5.005 1.00 13.36 30 VAL C O 1
ATOM 1683 N N . LEU C 1 31 ? 14.009 14.215 5.706 1.00 11.96 31 LEU C N 1
ATOM 1684 C CA . LEU C 1 31 ? 13.787 14.601 7.097 1.00 13.10 31 LEU C CA 1
ATOM 1685 C C . LEU C 1 31 ? 14.960 15.434 7.621 1.00 11.80 31 LEU C C 1
ATOM 1686 O O . LEU C 1 31 ? 14.759 16.434 8.316 1.00 12.42 31 LEU C O 1
ATOM 1691 N N . GLN C 1 32 ? 16.184 15.029 7.292 1.00 12.16 32 GLN C N 1
ATOM 1692 C CA . GLN C 1 32 ? 17.353 15.790 7.723 1.00 11.96 32 GLN C CA 1
ATOM 1693 C C . GLN C 1 32 ? 17.323 17.189 7.109 1.00 14.02 32 GLN C C 1
ATOM 1694 O O . GLN C 1 32 ? 17.584 18.184 7.792 1.00 13.60 32 GLN C O 1
ATOM 1700 N N . LYS C 1 33 ? 17.001 17.276 5.822 1.00 12.03 33 LYS C N 1
ATOM 1701 C CA . LYS C 1 33 ? 16.962 18.578 5.165 1.00 13.28 33 LYS C CA 1
ATOM 1702 C C . LYS C 1 33 ? 15.865 19.475 5.719 1.00 13.47 33 LYS C C 1
ATOM 1703 O O . LYS C 1 33 ? 16.047 20.693 5.841 1.00 14.12 33 LYS C O 1
ATOM 1709 N N . VAL C 1 34 ? 14.729 18.883 6.068 1.00 12.65 34 VAL C N 1
ATOM 1710 C CA . VAL C 1 34 ? 13.638 19.660 6.629 1.00 13.22 34 VAL C CA 1
ATOM 1711 C C . VAL C 1 34 ? 14.037 20.165 8.015 1.00 13.45 34 VAL C C 1
ATOM 1712 O O . VAL C 1 34 ? 13.770 21.316 8.368 1.00 14.22 34 VAL C O 1
ATOM 1716 N N . TYR C 1 35 ? 14.696 19.309 8.792 1.00 13.59 35 TYR C N 1
ATOM 1717 C CA . TYR C 1 35 ? 15.120 19.688 10.138 1.00 13.91 35 TYR C CA 1
ATOM 1718 C C . TYR C 1 35 ? 15.995 20.938 10.107 1.00 15.82 35 TYR C C 1
ATOM 1719 O O . TYR C 1 35 ? 15.833 21.836 10.934 1.00 15.50 35 TYR C O 1
ATOM 1728 N N . LEU C 1 36 ? 16.926 20.991 9.159 1.00 14.87 36 LEU C N 1
ATOM 1729 C CA . LEU C 1 36 ? 17.815 22.145 9.030 1.00 16.14 36 LEU C CA 1
ATOM 1730 C C . LEU C 1 36 ? 17.038 23.400 8.665 1.00 16.80 36 LEU C C 1
ATOM 1731 O O . LEU C 1 36 ? 17.322 24.488 9.174 1.00 18.54 36 LEU C O 1
ATOM 1736 N N . LYS C 1 37 ? 16.055 23.261 7.782 1.00 17.20 37 LYS C N 1
ATOM 1737 C CA . LYS C 1 37 ? 15.256 24.411 7.388 1.00 19.04 37 LYS C CA 1
ATOM 1738 C C . LYS C 1 37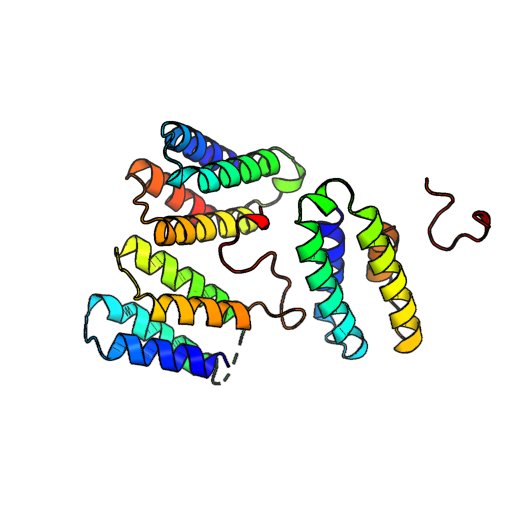 ? 14.419 24.921 8.558 1.00 18.67 37 LYS C C 1
ATOM 1739 O O . LYS C 1 37 ? 14.155 26.116 8.668 1.00 18.96 37 LYS C O 1
ATOM 1745 N N . LEU C 1 38 ? 14.012 24.016 9.443 1.00 17.67 38 LEU C N 1
ATOM 1746 C CA . LEU C 1 38 ? 13.201 24.407 10.589 1.00 17.01 38 LEU C CA 1
ATOM 1747 C C . LEU C 1 38 ? 13.960 25.299 11.561 1.00 17.92 38 LEU C C 1
ATOM 1748 O O . LEU C 1 38 ? 13.366 25.891 12.458 1.00 19.22 38 LEU C O 1
ATOM 1753 N N . GLU C 1 39 ? 15.271 25.393 11.382 1.00 17.28 39 GLU C N 1
ATOM 1754 C CA . GLU C 1 39 ? 16.081 26.224 12.261 1.00 19.91 39 GLU C CA 1
ATOM 1755 C C . GLU C 1 39 ? 16.332 27.603 11.660 1.00 21.93 39 GLU C C 1
ATOM 1756 O O . GLU C 1 39 ? 17.069 28.416 12.220 1.00 22.26 39 GLU C O 1
ATOM 1762 N N . LYS C 1 40 ? 15.706 27.863 10.517 1.00 22.48 40 LYS C N 1
ATOM 1763 C CA . LYS C 1 40 ? 15.828 29.161 9.860 1.00 25.74 40 LYS C CA 1
ATOM 1764 C C . LYS C 1 40 ? 14.741 30.071 10.426 1.00 26.87 40 LYS C C 1
ATOM 1765 O O . LYS C 1 40 ? 13.627 29.623 10.682 1.00 25.73 40 LYS C O 1
ATOM 1771 N N . GLN C 1 41 ? 15.071 31.344 10.631 1.00 29.83 41 GLN C N 1
ATOM 1772 C CA . GLN C 1 41 ? 14.116 32.306 11.180 1.00 32.94 41 GLN C CA 1
ATOM 1773 C C . GLN C 1 41 ? 12.753 32.181 10.506 1.00 32.95 41 GLN C C 1
ATOM 1774 O O . GLN C 1 41 ? 11.722 32.095 11.171 1.00 33.10 41 GLN C O 1
ATOM 1780 N N . LYS C 1 42 ? 12.766 32.166 9.178 1.00 33.77 42 LYS C N 1
ATOM 1781 C CA . LYS C 1 42 ? 11.555 32.042 8.377 1.00 33.86 42 LYS C CA 1
ATOM 1782 C C . LYS C 1 42 ? 10.624 30.929 8.860 1.00 33.10 42 LYS C C 1
ATOM 1783 O O . LYS C 1 42 ? 9.416 31.130 8.984 1.00 33.29 42 LYS C O 1
ATOM 1789 N N . TYR C 1 43 ? 11.189 29.758 9.137 1.00 30.59 43 TYR C N 1
ATOM 1790 C CA . TYR C 1 43 ? 10.393 28.616 9.575 1.00 29.38 43 TYR C CA 1
ATOM 1791 C C . TYR C 1 43 ? 10.196 28.468 11.080 1.00 30.65 43 TYR C C 1
ATOM 1792 O O . TYR C 1 43 ? 9.363 27.676 11.522 1.00 31.49 43 TYR C O 1
ATOM 1801 N N . GLU C 1 44 ? 10.953 29.218 11.871 1.00 33.73 44 GLU C N 1
ATOM 1802 C CA . GLU C 1 44 ? 10.794 29.141 13.317 1.00 35.87 44 GLU C CA 1
ATOM 1803 C C . GLU C 1 44 ? 9.505 29.852 13.703 1.00 36.67 44 GLU C C 1
ATOM 1804 O O . GLU C 1 44 ? 8.837 29.472 14.664 1.00 38.06 44 GLU C O 1
ATOM 1810 N N . LEU C 1 45 ? 9.160 30.885 12.940 1.00 37.85 45 LEU C N 1
ATOM 1811 C CA . LEU C 1 45 ? 7.942 31.647 13.186 1.00 38.50 45 LEU C CA 1
ATOM 1812 C C . LEU C 1 45 ? 6.719 30.895 12.662 1.00 38.26 45 LEU C C 1
ATOM 1813 O O . LEU C 1 45 ? 5.658 30.909 13.286 1.00 39.44 45 LEU C O 1
ATOM 1818 N N . ASP C 1 46 ? 6.870 30.238 11.515 1.00 37.47 46 ASP C N 1
ATOM 1819 C CA . ASP C 1 46 ? 5.773 29.481 10.921 1.00 35.79 46 ASP C CA 1
ATOM 1820 C C . ASP C 1 46 ? 6.273 28.334 10.048 1.00 33.61 46 ASP C C 1
ATOM 1821 O O . ASP C 1 46 ? 6.511 28.506 8.852 1.00 33.31 46 ASP C O 1
ATOM 1826 N N . PRO C 1 47 ? 6.431 27.142 10.641 1.00 31.62 47 PRO C N 1
ATOM 1827 C CA . PRO C 1 47 ? 6.908 25.963 9.915 1.00 30.12 47 PRO C CA 1
ATOM 1828 C C . PRO C 1 47 ? 5.817 25.219 9.145 1.00 29.25 47 PRO C C 1
ATOM 1829 O O . PRO C 1 47 ? 6.106 24.271 8.417 1.00 26.76 47 PRO C O 1
ATOM 1833 N N . SER C 1 48 ? 4.570 25.657 9.299 1.00 28.82 48 SER C N 1
ATOM 1834 C CA . SER C 1 48 ? 3.436 25.007 8.643 1.00 28.67 48 SER C CA 1
ATOM 1835 C C . SER C 1 48 ? 3.588 24.708 7.151 1.00 27.49 48 SER C C 1
ATOM 1836 O O . SER C 1 48 ? 3.286 23.598 6.709 1.00 28.59 48 SER C O 1
ATOM 1839 N N . PRO C 1 49 ? 4.057 25.683 6.352 1.00 27.32 49 PRO C N 1
ATOM 1840 C CA . PRO C 1 49 ? 4.204 25.413 4.917 1.00 25.86 49 PRO C CA 1
ATOM 1841 C C . PRO C 1 49 ? 5.180 24.278 4.612 1.00 23.93 49 PRO C C 1
ATOM 1842 O O . PRO C 1 49 ? 4.898 23.399 3.796 1.00 23.26 49 PRO C O 1
ATOM 1846 N N . LEU C 1 50 ? 6.329 24.305 5.276 1.00 19.92 50 LEU C N 1
ATOM 1847 C CA . LEU C 1 50 ? 7.349 23.285 5.082 1.00 18.27 50 LEU C CA 1
ATOM 1848 C C . LEU C 1 50 ? 6.866 21.933 5.603 1.00 17.53 50 LEU C C 1
ATOM 1849 O O . LEU C 1 50 ? 7.026 20.901 4.945 1.00 17.23 50 LEU C O 1
ATOM 1854 N N . ILE C 1 51 ? 6.279 21.933 6.792 1.00 17.40 51 ILE C N 1
ATOM 1855 C CA . ILE C 1 51 ? 5.795 20.689 7.370 1.00 17.49 51 ILE C CA 1
ATOM 1856 C C . ILE C 1 51 ? 4.689 20.057 6.534 1.00 16.37 51 ILE C C 1
ATOM 1857 O O . ILE C 1 51 ? 4.646 18.838 6.390 1.00 16.81 51 ILE C O 1
ATOM 1862 N N . ASN C 1 52 ? 3.788 20.865 5.984 1.00 16.85 52 ASN C N 1
ATOM 1863 C CA . ASN C 1 52 ? 2.724 20.302 5.157 1.00 18.25 52 ASN C CA 1
ATOM 1864 C C . ASN C 1 52 ? 3.346 19.619 3.940 1.00 16.00 52 ASN C C 1
ATOM 1865 O O . ASN C 1 52 ? 2.934 18.523 3.552 1.00 15.61 52 ASN C O 1
ATOM 1870 N N . ARG C 1 53 ? 4.352 20.257 3.350 1.00 16.28 53 ARG C N 1
ATOM 1871 C CA . ARG C 1 53 ? 5.019 19.679 2.188 1.00 15.01 53 ARG C CA 1
ATOM 1872 C C . ARG C 1 53 ? 5.702 18.372 2.577 1.00 15.38 53 ARG C C 1
ATOM 1873 O O . ARG C 1 53 ? 5.715 17.418 1.799 1.00 14.18 53 ARG C O 1
ATOM 1881 N N . LEU C 1 54 ? 6.271 18.327 3.782 1.00 13.47 54 LEU C N 1
ATOM 1882 C CA . LEU C 1 54 ? 6.924 17.105 4.250 1.00 13.09 54 LEU C CA 1
ATOM 1883 C C . LEU C 1 54 ? 5.894 15.989 4.364 1.00 11.83 54 LEU C C 1
ATOM 1884 O O . LEU C 1 54 ? 6.141 14.860 3.949 1.00 11.67 54 LEU C O 1
ATOM 1889 N N . VAL C 1 55 ? 4.730 16.304 4.926 1.00 13.35 55 VAL C N 1
ATOM 1890 C CA . VAL C 1 55 ? 3.690 15.296 5.073 1.00 12.21 55 VAL C CA 1
ATOM 1891 C C . VAL C 1 55 ? 3.232 14.779 3.710 1.00 11.70 55 VAL C C 1
ATOM 1892 O O . VAL C 1 55 ? 3.093 13.565 3.519 1.00 11.47 55 VAL C O 1
ATOM 1896 N N . ASN C 1 56 ? 3.017 15.692 2.762 1.00 12.48 56 ASN C N 1
ATOM 1897 C CA . ASN C 1 56 ? 2.601 15.300 1.415 1.00 12.59 56 ASN C CA 1
ATOM 1898 C C . ASN C 1 56 ? 3.652 14.353 0.834 1.00 12.72 56 ASN C C 1
ATOM 1899 O O . ASN C 1 56 ? 3.325 13.329 0.225 1.00 12.37 56 ASN C O 1
ATOM 1904 N N . TYR C 1 57 ? 4.921 14.705 1.016 1.00 12.00 57 TYR C N 1
ATOM 1905 C CA . TYR C 1 57 ? 6.008 13.886 0.508 1.00 12.08 57 TYR C CA 1
ATOM 1906 C C . TYR C 1 57 ? 6.028 12.492 1.139 1.00 11.54 57 TYR C C 1
ATOM 1907 O O . TYR C 1 57 ? 6.249 11.495 0.453 1.00 12.24 57 TYR C O 1
ATOM 1916 N N . LEU C 1 58 ? 5.795 12.420 2.446 1.00 9.92 58 LEU C N 1
ATOM 1917 C CA . LEU C 1 58 ? 5.810 11.132 3.120 1.00 10.48 58 LEU C CA 1
ATOM 1918 C C . LEU C 1 58 ? 4.732 10.192 2.604 1.00 11.19 58 LEU C C 1
ATOM 1919 O O . LEU C 1 58 ? 5.001 9.018 2.367 1.00 10.72 58 LEU C O 1
ATOM 1924 N N . TYR C 1 59 ? 3.509 10.685 2.422 1.00 11.67 59 TYR C N 1
ATOM 1925 C CA . TYR C 1 59 ? 2.454 9.801 1.930 1.00 12.06 59 TYR C CA 1
ATOM 1926 C C . TYR C 1 59 ? 2.656 9.421 0.467 1.00 11.67 59 TYR C C 1
ATOM 1927 O O . TYR C 1 59 ? 2.351 8.293 0.063 1.00 12.32 59 TYR C O 1
ATOM 1936 N N . PHE C 1 60 ? 3.180 10.345 -0.329 1.00 12.69 60 PHE C N 1
ATOM 1937 C CA . PHE C 1 60 ? 3.433 10.027 -1.731 1.00 11.38 60 PHE C CA 1
ATOM 1938 C C . PHE C 1 60 ? 4.525 8.964 -1.828 1.00 12.72 60 PHE C C 1
ATOM 1939 O O . PHE C 1 60 ? 4.439 8.043 -2.642 1.00 12.96 60 PHE C O 1
ATOM 1947 N N . THR C 1 61 ? 5.559 9.102 -1.005 1.00 11.83 61 THR C N 1
ATOM 1948 C CA . THR C 1 61 ? 6.666 8.154 -1.029 1.00 11.77 61 THR C CA 1
ATOM 1949 C C . THR C 1 61 ? 6.244 6.800 -0.460 1.00 11.42 61 THR C C 1
ATOM 1950 O O . THR C 1 61 ? 6.744 5.761 -0.886 1.00 12.73 61 THR C O 1
ATOM 1954 N N . ALA C 1 62 ? 5.315 6.805 0.493 1.00 10.68 62 ALA C N 1
ATOM 1955 C CA . ALA C 1 62 ? 4.824 5.547 1.050 1.00 12.61 62 ALA C CA 1
ATOM 1956 C C . ALA C 1 62 ? 4.101 4.796 -0.075 1.00 13.14 62 ALA C C 1
ATOM 1957 O O . ALA C 1 62 ? 4.199 3.573 -0.178 1.00 13.92 62 ALA C O 1
ATOM 1959 N N . TYR C 1 63 ? 3.390 5.537 -0.925 1.00 13.58 63 TYR C N 1
ATOM 1960 C CA . TYR C 1 63 ? 2.663 4.943 -2.045 1.00 15.07 63 TYR C CA 1
ATOM 1961 C C . TYR C 1 63 ? 3.616 4.370 -3.089 1.00 16.06 63 TYR C C 1
ATOM 1962 O O . TYR C 1 63 ? 3.465 3.229 -3.530 1.00 16.02 63 TYR C O 1
ATOM 1971 N N . THR C 1 64 ? 4.610 5.159 -3.479 1.00 15.12 64 THR C N 1
ATOM 1972 C CA . THR C 1 64 ? 5.548 4.721 -4.503 1.00 15.91 64 THR C CA 1
ATOM 1973 C C . THR C 1 64 ? 6.480 3.600 -4.073 1.00 15.93 64 THR C C 1
ATOM 1974 O O . THR C 1 64 ? 6.812 2.719 -4.869 1.00 16.06 64 THR C O 1
ATOM 1978 N N . ASN C 1 65 ? 6.889 3.626 -2.812 1.00 14.47 65 ASN C N 1
ATOM 1979 C CA . ASN C 1 65 ? 7.814 2.631 -2.287 1.00 15.33 65 ASN C CA 1
ATOM 1980 C C . ASN C 1 65 ? 7.106 1.503 -1.548 1.00 14.78 65 ASN C C 1
ATOM 1981 O O . ASN C 1 65 ? 7.761 0.626 -0.991 1.00 16.46 65 ASN C O 1
ATOM 1986 N N . LYS C 1 66 ? 5.775 1.529 -1.562 1.00 15.59 66 LYS C N 1
ATOM 1987 C CA . LYS C 1 66 ? 4.962 0.520 -0.881 1.00 17.16 66 LYS C CA 1
ATOM 1988 C C . LYS C 1 66 ? 5.373 0.358 0.582 1.00 17.37 66 LYS C C 1
ATOM 1989 O O . LYS C 1 66 ? 5.669 -0.742 1.054 1.00 19.40 66 LYS C O 1
ATOM 1995 N N . ILE C 1 67 ? 5.373 1.475 1.295 1.00 15.32 67 ILE C N 1
ATOM 1996 C CA . ILE C 1 67 ? 5.738 1.511 2.701 1.00 14.90 67 ILE C CA 1
ATOM 1997 C C . ILE C 1 67 ? 4.507 1.570 3.595 1.00 16.17 67 ILE C C 1
ATOM 1998 O O . ILE C 1 67 ? 3.561 2.302 3.311 1.00 15.26 67 ILE C O 1
ATOM 2003 N N . ARG C 1 68 ? 4.525 0.794 4.674 1.00 17.21 68 ARG C N 1
ATOM 2004 C CA . ARG C 1 68 ? 3.446 0.837 5.651 1.00 19.05 68 ARG C CA 1
ATOM 2005 C C . ARG C 1 68 ? 4.138 1.370 6.896 1.00 18.45 68 ARG C C 1
ATOM 2006 O O . ARG C 1 68 ? 5.020 0.707 7.447 1.00 20.38 68 ARG C O 1
AT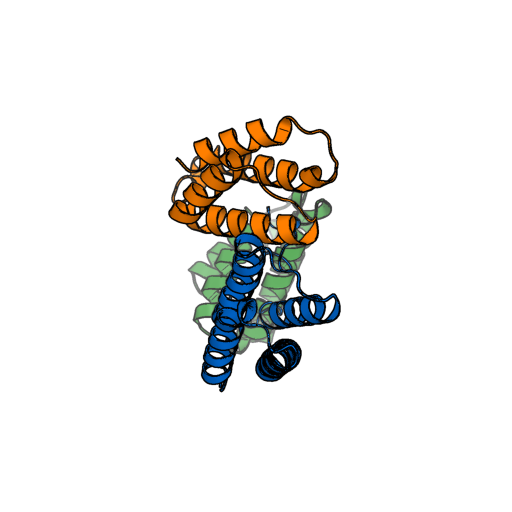OM 2014 N N . PHE C 1 69 ? 3.778 2.578 7.317 1.00 18.04 69 PHE C N 1
ATOM 2015 C CA . PHE C 1 69 ? 4.391 3.165 8.502 1.00 20.06 69 PHE C CA 1
ATOM 2016 C C . PHE C 1 69 ? 3.941 2.406 9.742 1.00 20.95 69 PHE C C 1
ATOM 2017 O O . PHE C 1 69 ? 2.812 1.912 9.807 1.00 20.82 69 PHE C O 1
ATOM 2025 N N . THR C 1 70 ? 4.835 2.298 10.717 1.00 21.97 70 THR C N 1
ATOM 2026 C CA . THR C 1 70 ? 4.513 1.606 11.955 1.00 22.09 70 THR C CA 1
ATOM 2027 C C . THR C 1 70 ? 3.561 2.482 12.757 1.00 21.77 70 THR C C 1
ATOM 2028 O O . THR C 1 70 ? 3.385 3.662 12.456 1.00 20.14 70 THR C O 1
ATOM 2032 N N . GLU C 1 71 ? 2.945 1.910 13.785 1.00 23.94 71 GLU C N 1
ATOM 2033 C CA . GLU C 1 71 ? 2.012 2.666 14.606 1.00 24.26 71 GLU C CA 1
ATOM 2034 C C . GLU C 1 71 ? 2.642 3.942 15.162 1.00 23.28 71 GLU C C 1
ATOM 2035 O O . GLU C 1 71 ? 2.012 4.996 15.171 1.00 24.31 71 GLU C O 1
ATOM 2041 N N . TYR C 1 72 ? 3.887 3.844 15.621 1.00 23.34 72 TYR C N 1
ATOM 2042 C CA . TYR C 1 72 ? 4.585 5.003 16.179 1.00 22.56 72 TYR C CA 1
ATOM 2043 C C . TYR C 1 72 ? 4.864 6.040 15.095 1.00 21.01 72 TYR C C 1
ATOM 2044 O O . TYR C 1 72 ? 4.658 7.240 15.299 1.00 21.28 72 TYR C O 1
ATOM 2053 N N . GLN C 1 73 ? 5.326 5.569 13.942 1.00 20.76 73 GLN C N 1
ATOM 2054 C CA . GLN C 1 73 ? 5.624 6.456 12.820 1.00 19.06 73 GLN C CA 1
ATOM 2055 C C . GLN C 1 73 ? 4.366 7.203 12.367 1.00 19.21 73 GLN C C 1
ATOM 2056 O O . GLN C 1 73 ? 4.406 8.407 12.105 1.00 18.23 73 GLN C O 1
ATOM 2062 N N . GLU C 1 74 ? 3.241 6.497 12.289 1.00 19.69 74 GLU C N 1
ATOM 2063 C CA . GLU C 1 74 ? 1.995 7.139 11.882 1.00 19.54 74 GLU C CA 1
ATOM 2064 C C . GLU C 1 74 ? 1.585 8.195 12.903 1.00 19.76 74 GLU C C 1
ATOM 2065 O O . GLU C 1 74 ? 1.062 9.249 12.546 1.00 19.72 74 GLU C O 1
ATOM 2071 N N . GLU C 1 75 ? 1.824 7.915 14.181 1.00 20.09 75 GLU C N 1
ATOM 2072 C CA . GLU C 1 75 ? 1.477 8.870 15.221 1.00 21.19 75 GLU C CA 1
ATOM 2073 C C . GLU C 1 75 ? 2.283 10.148 15.045 1.00 18.85 75 GLU C C 1
ATOM 2074 O O . GLU C 1 75 ? 1.750 11.250 15.158 1.00 19.64 75 GLU C O 1
ATOM 2080 N N . LEU C 1 76 ? 3.572 9.992 14.763 1.00 18.61 76 LEU C N 1
ATOM 2081 C CA . LEU C 1 76 ? 4.445 11.138 14.564 1.00 17.23 76 LEU C CA 1
ATOM 2082 C C . LEU C 1 76 ? 4.008 11.949 13.349 1.00 16.85 76 LEU C C 1
ATOM 2083 O O . LEU C 1 76 ? 3.967 13.177 1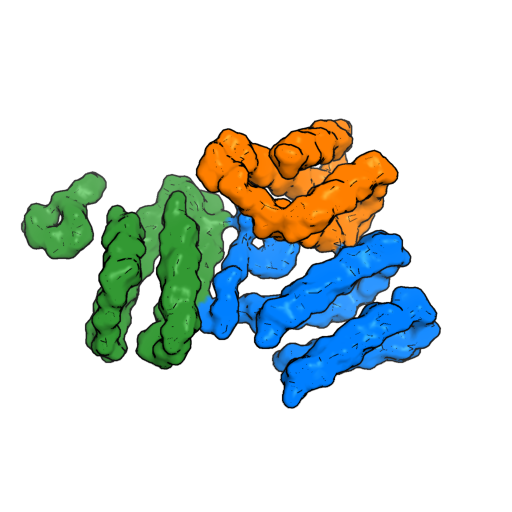3.399 1.00 17.03 76 LEU C O 1
ATOM 2088 N N . ILE C 1 77 ? 3.687 11.256 12.260 1.00 17.01 77 ILE C N 1
ATOM 2089 C CA . ILE C 1 77 ? 3.253 11.925 11.040 1.00 17.74 77 ILE C CA 1
ATOM 2090 C C . ILE C 1 77 ? 1.949 12.680 11.281 1.00 16.66 77 ILE C C 1
ATOM 2091 O O . ILE C 1 77 ? 1.775 13.798 10.797 1.00 17.03 77 ILE C O 1
ATOM 2096 N N . ARG C 1 78 ? 1.041 12.077 12.044 1.00 19.13 78 ARG C N 1
ATOM 2097 C CA . ARG C 1 78 ? -0.214 12.737 12.361 1.00 20.47 78 ARG C CA 1
ATOM 2098 C C . ARG C 1 78 ? 0.101 14.004 13.155 1.00 20.25 78 ARG C C 1
ATOM 2099 O O . ARG C 1 78 ? -0.506 15.047 12.938 1.00 20.95 78 ARG C O 1
ATOM 2107 N N . ASN C 1 79 ? 1.062 13.911 14.073 1.00 21.17 79 ASN C N 1
ATOM 2108 C CA . ASN C 1 79 ? 1.450 15.065 14.874 1.00 22.19 79 ASN C CA 1
ATOM 2109 C C . ASN C 1 79 ? 1.980 16.198 14.004 1.00 21.05 79 ASN C C 1
ATOM 2110 O O . ASN C 1 79 ? 1.705 17.364 14.266 1.00 21.78 79 ASN C O 1
ATOM 2115 N N . LEU C 1 80 ? 2.743 15.861 12.968 1.00 21.55 80 LEU C N 1
ATOM 2116 C CA . LEU C 1 80 ? 3.278 16.884 12.080 1.00 22.25 80 LEU C CA 1
ATOM 2117 C C . LEU C 1 80 ? 2.129 17.735 11.538 1.00 24.91 80 LEU C C 1
ATOM 2118 O O . LEU C 1 80 ? 2.284 18.931 11.296 1.00 26.60 80 LEU C O 1
ATOM 2123 N N . SER C 1 81 ? 0.971 17.114 11.355 1.00 26.70 81 SER C N 1
ATOM 2124 C CA . SER C 1 81 ? -0.202 17.841 10.878 1.00 28.52 81 SER C CA 1
ATOM 2125 C C . SER C 1 81 ? -1.000 18.365 12.069 1.00 28.87 81 SER C C 1
ATOM 2126 O O . SER C 1 81 ? -1.224 19.571 12.201 1.00 30.76 81 SER C O 1
ATOM 2129 N N . LEU C 1 92 ? -8.107 29.090 7.943 1.00 45.39 92 LEU C N 1
ATOM 2130 C CA . LEU C 1 92 ? -6.933 28.282 8.242 1.00 45.25 92 LEU C CA 1
ATOM 2131 C C . LEU C 1 92 ? -7.378 26.963 8.866 1.00 44.76 92 LEU C C 1
ATOM 2132 O O . LEU C 1 92 ? -8.220 26.951 9.764 1.00 45.79 92 LEU C O 1
ATOM 2137 N N . TYR C 1 93 ? -6.824 25.855 8.385 1.00 44.18 93 TYR C N 1
ATOM 2138 C CA . TYR C 1 93 ? -7.186 24.538 8.905 1.00 41.63 93 TYR C CA 1
ATOM 2139 C C . TYR C 1 93 ? -8.666 24.271 8.626 1.00 39.34 93 TYR C C 1
ATOM 2140 O O . TYR C 1 93 ? -9.534 24.749 9.354 1.00 37.34 93 TYR C O 1
ATOM 2149 N N . ARG C 1 94 ? -8.950 23.517 7.565 1.00 36.57 94 ARG C N 1
ATOM 2150 C CA . ARG C 1 94 ? -10.328 23.200 7.215 1.00 34.62 94 ARG C CA 1
ATOM 2151 C C . ARG C 1 94 ? -10.763 21.872 7.821 1.00 31.49 94 ARG C C 1
ATOM 2152 O O . ARG C 1 94 ? -11.957 21.584 7.899 1.00 31.48 94 ARG C O 1
ATOM 2160 N N . ALA C 1 95 ? -9.791 21.070 8.253 1.00 28.68 95 ALA C N 1
ATOM 2161 C CA . ALA C 1 95 ? -10.075 19.767 8.851 1.00 25.48 95 ALA C CA 1
ATOM 2162 C C . ALA C 1 95 ? -8.785 19.000 9.132 1.00 23.55 95 ALA C C 1
ATOM 2163 O O . ALA C 1 95 ? -7.694 19.459 8.784 1.00 23.76 95 ALA C O 1
ATOM 2165 N N . ASP C 1 96 ? -8.907 17.840 9.775 1.00 21.62 96 ASP C N 1
ATOM 2166 C CA . ASP C 1 96 ? -7.731 17.017 10.050 1.00 20.38 96 ASP C CA 1
ATOM 2167 C C . ASP C 1 96 ? -7.168 16.626 8.691 1.00 18.49 96 ASP C C 1
ATOM 2168 O O . ASP C 1 96 ? -7.908 16.517 7.716 1.00 17.64 96 ASP C O 1
ATOM 2173 N N . TYR C 1 97 ? -5.861 16.412 8.624 1.00 17.73 97 TYR C N 1
ATOM 2174 C CA . TYR C 1 97 ? -5.229 16.039 7.364 1.00 16.59 97 TYR C CA 1
ATOM 2175 C C . TYR C 1 97 ? -5.918 14.830 6.729 1.00 16.64 97 TYR C C 1
ATOM 2176 O O . TYR C 1 97 ? -6.090 13.794 7.372 1.00 17.17 97 TYR C O 1
ATOM 2185 N N . GLY C 1 98 ? -6.316 14.976 5.467 1.00 15.14 98 GLY C N 1
ATOM 2186 C CA . GLY C 1 98 ? -6.959 13.887 4.753 1.00 15.31 98 GLY C CA 1
ATOM 2187 C C . GLY C 1 98 ? -8.470 13.782 4.885 1.00 15.47 98 GLY C C 1
ATOM 2188 O O . GLY C 1 98 ? -9.092 12.958 4.212 1.00 14.92 98 GLY C O 1
ATOM 2189 N N . ASP C 1 99 ? -9.068 14.608 5.737 1.00 15.38 99 ASP C N 1
ATOM 2190 C CA . ASP C 1 99 ? -10.519 14.559 5.940 1.00 16.83 99 ASP C CA 1
ATOM 2191 C C . ASP C 1 99 ? -11.256 15.104 4.716 1.00 16.88 99 ASP C C 1
ATOM 2192 O O . ASP C 1 99 ? -10.950 16.193 4.235 1.00 17.52 99 ASP C O 1
ATOM 2197 N N . LYS C 1 100 ? -12.230 14.349 4.214 1.00 16.61 100 LYS C N 1
ATOM 2198 C CA . LYS C 1 100 ? -12.981 14.771 3.032 1.00 14.70 100 LYS C CA 1
ATOM 2199 C C . LYS C 1 100 ? -13.853 15.996 3.287 1.00 16.58 100 LYS C C 1
ATOM 2200 O O . LYS C 1 100 ? -14.310 16.641 2.342 1.00 16.11 100 LYS C O 1
ATOM 2206 N N . SER C 1 101 ? -14.084 16.308 4.559 1.00 16.56 101 SER C N 1
ATOM 2207 C CA . SER C 1 101 ? -14.936 17.437 4.944 1.00 18.26 101 SER C CA 1
ATOM 2208 C C . SER C 1 101 ? -14.442 18.807 4.497 1.00 19.17 101 SER C C 1
ATOM 2209 O O . SER C 1 101 ? -15.210 19.771 4.477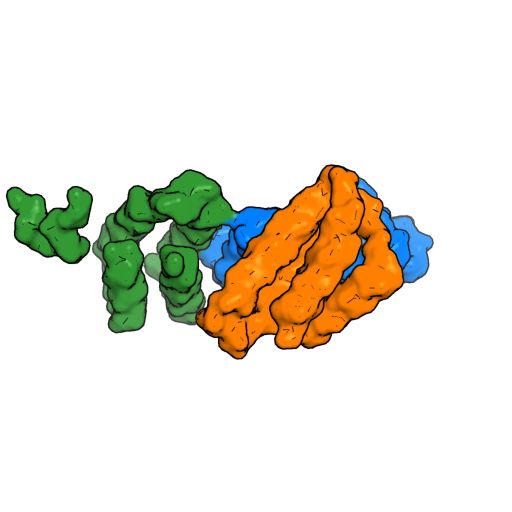 1.00 20.49 101 SER C O 1
ATOM 2212 N N . GLN C 1 102 ? -13.169 18.897 4.138 1.00 17.83 102 GLN C N 1
ATOM 2213 C CA . GLN C 1 102 ? -12.580 20.160 3.703 1.00 19.16 102 GLN C CA 1
ATOM 2214 C C . GLN C 1 102 ? -12.936 20.530 2.264 1.00 19.46 102 GLN C C 1
ATOM 2215 O O . GLN C 1 102 ? -12.661 21.648 1.822 1.00 20.11 102 GLN C O 1
ATOM 2221 N N . PHE C 1 103 ? -13.543 19.600 1.533 1.00 19.06 103 PHE C N 1
ATOM 2222 C CA . PHE C 1 103 ? -13.897 19.855 0.138 1.00 20.11 103 PHE C CA 1
ATOM 2223 C C . PHE C 1 103 ? -15.366 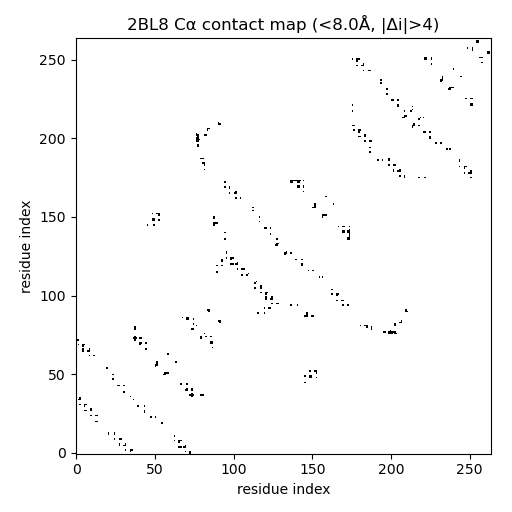20.198 -0.072 1.00 22.57 103 PHE C C 1
ATOM 2224 O O . PHE C 1 103 ? -15.693 20.691 -1.173 1.00 22.00 103 PHE C O 1
#

InterPro domains:
  IPR015046 Lactococcin-A immunity protein-like [PF08951] (3-84)
  IPR023130 Ta0600-like superfamily [G3DSA:1.20.1440.50] (1-85)

Solvent-accessible surface area: 15799 Å² total

Foldseek 3Di:
DLLVLLVVLLVVVVVVVDVLCVVLNVLSVVQNVVVCDLVNLVVNLVCVVVSCVVSVNDDDPVSVVSNQVNNCVSADPPDDDHDQDRPPDPNSD/DLLVLLVVLLVVVVVDPDVLCVVVNVVSVVLNVQCVDPVCVPQCQVVLCVNLVVVVVSCVVSVHDDDPVNVVSSVVSNVSD/DLLVLLVVLLVVVVVVVDPLCPVLNVLSVVLSVVCPDPVNVVPVLVVLVVNLVVVVVSCVVSVNDDDPVNVVSSQVSFVDQDRPPDPSSD

Sequence (264 aa):
NAKQIVHELYNDISISKDPKYSDILEVLQKVYLKLEPSPLINRLVNYLYFTAYTNKIRFTEYQEELIRNLSEIGRTAGINGLYRADYGDKSQFNAKQIVHELYNDISISKDPKYSDILEVLQKVYLKLEKQKYELDPSPLINRLVNYLYFTAYTNKIRFTEYQEELIRNLSEIGNAKQIVHELYNDISISKDPKYSDILEVLQKVYLKLEKQKYELDPSPLINRLVNYLYFTAYTNKIRFTEYQEELIRNLSLYRADYGDKSQF

Nearest PDB structures (foldseek):
  2bl8-assembly1_A  TM=1.011E+00  e=3.520E-13  Enterococcus faecium
  2bl8-assembly3_C  TM=8.880E-01  e=2.952E-09  Enterococcus faecium
  2bl7-assembly1_A  TM=9.724E-01  e=1.607E-07  Enterococcus faecium
  2bl8-assembly3_C  TM=1.011E+00  e=1.972E-13  Enterococcus faecium
  2bl7-assembly1_A  TM=9.874E-01  e=9.125E-10  Enterococcus faecium

Secondary structure (P-SEA, 3-state):
caaaaaaaaaaaaaaaccccaaaaaaaaaaaaaaaccaaaaaaaaaaaaaaaaaacccccaaaaaaaaaaaaaaccccccccccccccccccc/caaaaaaaaaaaacccccccaaaaaaaaaaaaaaaacccccccaaaaaaaaaaaaaaaaaaacccccaaaaaaaaaaaaac/caaaaaaaaaaaaaaacccccaaaaaaaaaaaaaaacccccccaaaaaaaaaaaaaaaaaaacccccaaaaaaaaaaccccccccccccc

B-factor: mean 23.81, std 9.65, range [9.48, 61.59]

Radius of gyration: 21.28 Å; Cα contacts (8 Å, |Δi|>4): 250; chains: 3; bounding box: 73×45×42 Å

CATH classification: 1.20.1440.50